Protein AF-A0AA42LEI1-F1 (afdb_monomer_lite)

Structure (mmCIF, N/CA/C/O backbone):
data_AF-A0AA42LEI1-F1
#
_entry.id   AF-A0AA42LEI1-F1
#
loop_
_atom_site.group_PDB
_atom_site.id
_atom_site.type_symbol
_atom_site.label_atom_id
_atom_site.label_alt_id
_atom_site.label_comp_id
_atom_site.label_asym_id
_atom_site.label_entity_id
_atom_site.label_seq_id
_atom_site.pdbx_PDB_ins_code
_atom_site.Cartn_x
_atom_site.Cartn_y
_atom_site.Cartn_z
_atom_site.occupancy
_atom_site.B_iso_or_equiv
_atom_site.auth_seq_id
_atom_site.auth_comp_id
_atom_site.auth_asym_id
_atom_site.auth_atom_id
_atom_site.pdbx_PDB_model_num
ATOM 1 N N . MET A 1 1 ? -28.881 20.075 120.004 1.00 35.81 1 MET A N 1
ATOM 2 C CA . MET A 1 1 ? -27.877 19.056 120.380 1.00 35.81 1 MET A CA 1
ATOM 3 C C . MET A 1 1 ? -28.651 17.762 120.571 1.00 35.81 1 MET A C 1
ATOM 5 O O . MET A 1 1 ? -29.578 17.781 121.364 1.00 35.81 1 MET A O 1
ATOM 9 N N . GLN A 1 2 ? -28.606 16.859 119.582 1.00 31.67 2 GLN A N 1
ATOM 10 C CA . GLN A 1 2 ? -27.804 15.615 119.616 1.00 31.67 2 GLN A CA 1
ATOM 11 C C . GLN A 1 2 ? -28.246 14.700 120.779 1.00 31.67 2 GLN A C 1
ATOM 13 O O . GLN A 1 2 ? -28.268 15.149 121.911 1.00 31.67 2 GLN A O 1
ATOM 18 N N . ASP A 1 3 ? -28.572 13.421 120.614 1.00 35.78 3 ASP A N 1
ATOM 19 C CA . ASP A 1 3 ? -28.352 12.494 119.507 1.00 35.78 3 ASP A CA 1
ATOM 20 C C . ASP A 1 3 ? -29.081 11.165 119.830 1.00 35.78 3 ASP A C 1
ATOM 22 O O . ASP A 1 3 ? -29.314 10.861 120.998 1.00 35.78 3 ASP A O 1
ATOM 26 N N . LYS A 1 4 ? -29.288 10.350 118.790 1.00 36.47 4 LYS A N 1
ATOM 27 C CA . LYS A 1 4 ? -29.308 8.868 118.782 1.00 36.47 4 LYS A CA 1
ATOM 28 C C . LYS A 1 4 ? -30.493 8.037 119.315 1.00 36.47 4 LYS A C 1
ATOM 30 O O . LYS A 1 4 ? -30.607 7.721 120.490 1.00 36.47 4 LYS A O 1
ATOM 35 N N . ASN A 1 5 ? -31.201 7.493 118.319 1.00 39.78 5 ASN A N 1
ATOM 36 C CA . ASN A 1 5 ? -31.225 6.072 117.920 1.00 39.78 5 ASN A CA 1
ATOM 37 C C . ASN A 1 5 ? -31.608 4.989 118.940 1.00 39.78 5 ASN A C 1
ATOM 39 O O . ASN A 1 5 ? -30.836 4.670 119.843 1.00 39.78 5 ASN A O 1
ATOM 43 N N . LYS A 1 6 ? -32.722 4.317 118.625 1.00 37.44 6 LYS A N 1
ATOM 44 C CA . LYS A 1 6 ? -32.973 2.859 118.622 1.00 37.44 6 LYS A CA 1
ATOM 45 C C . LYS A 1 6 ? -34.489 2.678 118.497 1.00 37.44 6 LYS A C 1
ATOM 47 O O . LYS A 1 6 ? -35.225 3.405 119.145 1.00 37.44 6 LYS A O 1
ATOM 52 N N . ASP A 1 7 ? -35.079 1.731 117.798 1.00 39.94 7 ASP A N 1
ATOM 53 C CA . ASP A 1 7 ? -34.710 0.753 116.784 1.00 39.94 7 ASP A CA 1
ATOM 54 C C . ASP A 1 7 ? -35.995 -0.083 116.637 1.00 39.94 7 ASP A C 1
ATOM 56 O O . ASP A 1 7 ? -36.725 -0.266 117.611 1.00 39.94 7 ASP A O 1
ATOM 60 N N . LEU A 1 8 ? -36.196 -0.644 115.450 1.00 38.59 8 LEU A N 1
ATOM 61 C CA . LEU A 1 8 ? -36.894 -1.908 115.213 1.00 38.59 8 LEU A CA 1
ATOM 62 C C . LEU A 1 8 ? -38.408 -2.017 115.492 1.00 38.59 8 LEU A C 1
ATOM 64 O O . LEU A 1 8 ? -38.892 -2.086 116.617 1.00 38.59 8 LEU A O 1
ATOM 68 N N . ASN A 1 9 ? -39.085 -2.323 114.383 1.00 39.31 9 ASN A N 1
ATOM 69 C CA . ASN A 1 9 ? -40.176 -3.286 114.294 1.00 39.31 9 ASN A CA 1
ATOM 70 C C . ASN A 1 9 ? -41.471 -2.875 114.994 1.00 39.31 9 ASN A C 1
ATOM 72 O O . ASN A 1 9 ? -41.775 -3.301 116.106 1.00 39.31 9 ASN A O 1
ATOM 76 N N . SER A 1 10 ? -42.331 -2.180 114.244 1.00 39.09 10 SER A N 1
ATOM 77 C CA . SER A 1 10 ? -43.773 -2.346 114.421 1.00 39.09 10 SER A CA 1
ATOM 78 C C . SER A 1 10 ? -44.121 -3.791 114.057 1.00 39.09 10 SER A C 1
ATOM 80 O O . SER A 1 10 ? -44.458 -4.108 112.915 1.00 39.09 10 SER A O 1
ATOM 82 N N . PHE A 1 11 ? -43.943 -4.687 115.023 1.00 39.53 11 PHE A N 1
ATOM 83 C CA . PHE A 1 11 ? -44.476 -6.032 114.975 1.00 39.53 11 PHE A CA 1
ATOM 84 C C . PHE A 1 11 ? -45.960 -5.930 114.617 1.00 39.53 11 PHE A C 1
ATOM 86 O O . PHE A 1 11 ? -46.731 -5.285 115.327 1.00 39.53 11 PHE A O 1
ATOM 93 N N . GLN A 1 12 ? -46.359 -6.564 113.513 1.00 39.81 12 GLN A N 1
ATOM 94 C CA . GLN A 1 12 ? -47.735 -7.016 113.376 1.00 39.81 12 GLN A CA 1
ATOM 95 C C . GLN A 1 12 ? -47.999 -7.942 114.560 1.00 39.81 12 GLN A C 1
ATOM 97 O O . GLN A 1 12 ? -47.457 -9.044 114.646 1.00 39.81 12 GLN A O 1
ATOM 102 N N . THR A 1 13 ? -48.774 -7.455 115.517 1.00 36.56 13 THR A N 1
ATOM 103 C CA . THR A 1 13 ? -49.247 -8.228 116.654 1.00 36.56 13 THR A CA 1
ATOM 104 C C . THR A 1 13 ? -50.242 -9.262 116.144 1.00 36.56 13 THR A C 1
ATOM 106 O O . THR A 1 13 ? -51.403 -8.963 115.877 1.00 36.56 13 THR A O 1
ATOM 109 N N . LEU A 1 14 ? -49.763 -10.495 115.990 1.00 39.22 14 LEU A N 1
ATOM 110 C CA . LEU A 1 14 ? -50.606 -11.669 115.813 1.00 39.22 14 LEU A CA 1
ATOM 111 C C . LEU A 1 14 ? -51.250 -11.977 117.171 1.00 39.22 14 LEU A C 1
ATOM 113 O O . LEU A 1 14 ? -50.606 -12.516 118.070 1.00 39.22 14 LEU A O 1
ATOM 117 N N . VAL A 1 15 ? -52.506 -11.569 117.345 1.00 40.19 15 VAL A N 1
ATOM 118 C CA . VAL A 1 15 ? -53.298 -11.915 118.530 1.00 40.19 15 VAL A CA 1
ATOM 119 C C . VAL A 1 15 ? -53.831 -13.333 118.330 1.00 40.19 15 VAL A C 1
ATOM 121 O O . VAL A 1 15 ? -54.740 -13.558 117.536 1.00 40.19 15 VAL A O 1
ATOM 124 N N . LEU A 1 16 ? -53.211 -14.293 119.018 1.00 40.75 16 LEU A N 1
ATOM 125 C CA . LEU A 1 16 ? -53.662 -15.681 119.109 1.00 40.75 16 LEU A CA 1
ATOM 126 C C . LEU A 1 16 ? -54.632 -15.799 120.288 1.00 40.75 16 LEU A C 1
ATOM 128 O O . LEU A 1 16 ? -54.207 -15.833 121.441 1.00 40.75 16 LEU A O 1
ATOM 132 N N . ASP A 1 17 ? -55.929 -15.840 119.989 1.00 44.25 17 ASP A N 1
ATOM 133 C CA . ASP A 1 17 ? -56.968 -16.172 120.963 1.00 44.25 17 ASP A CA 1
ATOM 134 C C . ASP A 1 17 ? -56.998 -17.699 121.146 1.00 44.25 17 ASP A C 1
ATOM 136 O O . ASP A 1 17 ? -57.392 -18.445 120.247 1.00 44.25 17 ASP A O 1
ATOM 140 N N . ILE A 1 18 ? -56.470 -18.178 122.275 1.00 43.59 18 ILE A N 1
ATOM 141 C CA . ILE A 1 18 ? -56.398 -19.605 122.609 1.00 43.59 18 ILE A CA 1
ATOM 142 C C . ILE A 1 18 ? -57.653 -19.953 123.414 1.00 43.59 18 ILE A C 1
ATOM 144 O O . ILE A 1 18 ? -57.641 -19.969 124.644 1.00 43.59 18 ILE A O 1
ATOM 148 N N . GLY A 1 19 ? -58.739 -20.226 122.695 1.00 40.06 19 GLY A N 1
ATOM 149 C CA . GLY A 1 19 ? -59.939 -20.877 123.214 1.00 40.06 19 GLY A CA 1
ATOM 150 C C . GLY A 1 19 ? -59.985 -22.341 122.771 1.00 40.06 19 GLY A C 1
ATOM 151 O O . GLY A 1 19 ? -60.089 -22.611 121.583 1.00 40.06 19 GLY A O 1
ATOM 152 N N . ASP A 1 20 ? -59.875 -23.248 123.743 1.00 43.09 20 ASP A N 1
ATOM 153 C CA . ASP A 1 20 ? -60.084 -24.706 123.730 1.00 43.09 20 ASP A CA 1
ATOM 154 C C . ASP A 1 20 ? -59.582 -25.589 122.558 1.00 43.09 20 ASP A C 1
ATOM 156 O O . ASP A 1 20 ? -59.888 -25.465 121.374 1.00 43.09 20 ASP A O 1
ATOM 160 N N . ILE A 1 21 ? -58.829 -26.611 122.965 1.00 50.38 21 ILE A N 1
ATOM 161 C CA . ILE A 1 21 ? -58.065 -27.568 122.164 1.00 50.38 21 ILE A CA 1
ATOM 162 C C . ILE A 1 21 ? -59.016 -28.548 121.452 1.00 50.38 21 ILE A C 1
ATOM 164 O O . ILE A 1 21 ? -59.288 -29.613 122.007 1.00 50.38 21 ILE A O 1
ATOM 168 N N . LYS A 1 22 ? -59.521 -28.232 120.242 1.00 50.75 22 LYS A N 1
ATOM 169 C CA . LYS A 1 22 ? -59.972 -29.257 119.257 1.00 50.75 22 LYS A CA 1
ATOM 170 C C . LYS A 1 22 ? -60.352 -28.813 117.831 1.00 50.75 22 LYS A C 1
ATOM 172 O O . LYS A 1 22 ? -60.981 -29.602 117.127 1.00 50.75 22 LYS A O 1
ATOM 177 N N . THR A 1 23 ? -59.940 -27.647 117.337 1.00 46.38 23 THR A N 1
ATOM 178 C CA . THR A 1 23 ? -60.195 -27.257 115.930 1.00 46.38 23 THR A CA 1
ATOM 179 C C . THR A 1 23 ? -58.925 -26.784 115.214 1.00 46.38 23 THR A C 1
ATOM 181 O O . THR A 1 23 ? -58.109 -26.101 115.833 1.00 46.38 23 THR A O 1
ATOM 184 N N . PRO A 1 24 ? -58.710 -27.160 113.935 1.00 42.25 24 PRO A N 1
ATOM 185 C CA . PRO A 1 24 ? -57.534 -26.736 113.178 1.00 42.25 24 PRO A CA 1
ATOM 186 C C . PRO A 1 24 ? -57.535 -25.216 112.950 1.00 42.25 24 PRO A C 1
ATOM 188 O O . PRO A 1 24 ? -58.587 -24.612 112.762 1.00 42.25 24 PRO A O 1
ATOM 191 N N . LEU A 1 25 ? -56.340 -24.615 112.974 1.00 49.16 25 LEU A N 1
ATOM 192 C CA . LEU A 1 25 ? -56.097 -23.191 112.723 1.00 49.16 25 LEU A CA 1
ATOM 193 C C . LEU A 1 25 ? -56.623 -22.781 111.337 1.00 49.16 25 LEU A C 1
ATOM 195 O O . LEU A 1 25 ? -56.010 -23.101 110.319 1.00 49.16 25 LEU A O 1
ATOM 199 N N . GLU A 1 26 ? -57.732 -22.046 111.293 1.00 43.62 26 GLU A N 1
ATOM 200 C CA . GLU A 1 26 ? -58.229 -21.416 110.068 1.00 43.62 26 GLU A CA 1
ATOM 201 C C . GLU A 1 26 ? -57.605 -20.023 109.892 1.00 43.62 26 GLU A C 1
ATOM 203 O O . GLU A 1 26 ? -57.918 -19.081 110.623 1.00 43.62 26 GLU A O 1
ATOM 208 N N . PHE A 1 27 ? -56.744 -19.867 108.880 1.00 46.06 27 PHE A N 1
ATOM 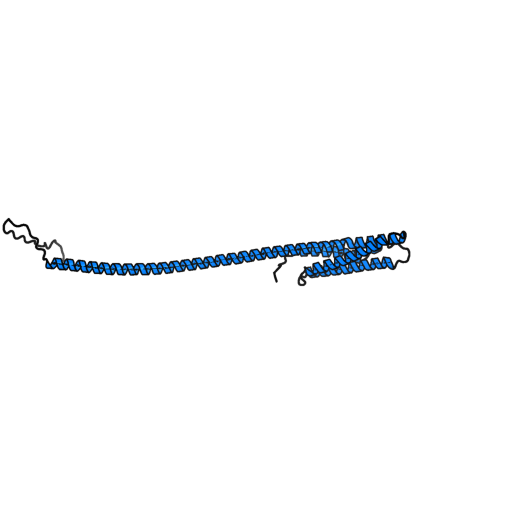209 C CA . PHE A 1 27 ? -56.386 -18.551 108.348 1.00 46.06 27 PHE A CA 1
ATOM 210 C C . PHE A 1 27 ? -57.591 -18.003 107.575 1.00 46.06 27 PHE A C 1
ATOM 212 O O . PHE A 1 27 ? -57.824 -18.371 106.424 1.00 46.06 27 PHE A O 1
ATOM 219 N N . LYS A 1 28 ? -58.370 -17.116 108.202 1.00 44.56 28 LYS A N 1
ATOM 220 C CA . LYS A 1 28 ? -59.407 -16.345 107.504 1.00 44.56 28 LYS A CA 1
ATOM 221 C C . LYS A 1 28 ? -58.746 -15.313 106.594 1.00 44.56 28 LYS A C 1
ATOM 223 O O . LYS A 1 28 ? -58.466 -14.192 107.005 1.00 44.56 28 LYS A O 1
ATOM 228 N N . ILE A 1 29 ? -58.491 -15.713 105.355 1.00 53.97 29 ILE A N 1
ATOM 229 C CA . ILE A 1 29 ? -58.204 -14.785 104.264 1.00 53.97 29 ILE A CA 1
ATOM 230 C C . ILE A 1 29 ? -59.557 -14.282 103.761 1.00 53.97 29 ILE A C 1
ATOM 232 O O . ILE A 1 29 ? -60.439 -15.068 103.414 1.00 53.97 29 ILE A O 1
ATOM 236 N N . ASP A 1 30 ? -59.740 -12.967 103.795 1.00 53.72 30 ASP A N 1
ATOM 237 C CA . ASP A 1 30 ? -60.979 -12.308 103.401 1.00 53.72 30 ASP A CA 1
ATOM 238 C C . ASP A 1 30 ? -61.232 -12.540 101.900 1.00 53.72 30 ASP A C 1
ATOM 240 O O . ASP A 1 30 ? -60.507 -12.014 101.050 1.00 53.72 30 ASP A O 1
ATOM 244 N N . GLN A 1 31 ? -62.240 -13.357 101.566 1.00 57.97 31 GLN A N 1
ATOM 245 C CA . GLN A 1 31 ? -62.556 -13.763 100.187 1.00 57.97 31 GLN A CA 1
ATOM 246 C C . GLN A 1 31 ? -62.709 -12.555 99.253 1.00 57.97 31 GLN A C 1
ATOM 248 O O . GLN A 1 31 ? -62.340 -12.617 98.084 1.00 57.97 31 GLN A O 1
ATOM 253 N N . THR A 1 32 ? -63.214 -11.433 99.767 1.00 60.44 32 THR A N 1
ATOM 254 C CA . THR A 1 32 ? -63.394 -10.199 98.993 1.00 60.44 32 THR A CA 1
ATOM 255 C C . THR A 1 32 ? -62.075 -9.584 98.526 1.00 60.44 32 THR A C 1
ATOM 257 O O . THR A 1 32 ? -61.997 -9.073 97.408 1.00 60.44 32 THR A O 1
ATOM 260 N N . THR A 1 33 ? -61.028 -9.676 99.345 1.00 65.88 33 THR A N 1
ATOM 261 C CA . THR A 1 33 ? -59.703 -9.128 99.030 1.00 65.88 33 THR A CA 1
ATOM 262 C C . THR A 1 33 ? -58.982 -10.003 97.998 1.00 65.88 33 THR A C 1
ATOM 264 O O . THR A 1 33 ? -58.290 -9.483 97.124 1.00 65.88 33 THR A O 1
ATOM 267 N N . ASP A 1 34 ? -59.214 -11.318 98.036 1.00 65.44 34 ASP A N 1
ATOM 268 C CA . ASP A 1 34 ? -58.601 -12.293 97.127 1.00 65.44 34 ASP A CA 1
ATOM 269 C C . ASP A 1 34 ? -59.182 -12.209 95.700 1.00 65.44 34 ASP A C 1
ATOM 271 O O . ASP A 1 34 ? -58.441 -12.122 94.722 1.00 65.44 34 ASP A O 1
ATOM 275 N N . TRP A 1 35 ? -60.510 -12.085 95.556 1.00 71.56 35 TRP A N 1
ATOM 276 C CA . TRP A 1 35 ? -61.159 -11.883 94.247 1.00 71.56 35 TRP A CA 1
ATOM 277 C C . TRP A 1 35 ? -60.740 -10.576 93.561 1.00 71.56 35 TRP A C 1
ATOM 279 O O . TRP A 1 35 ? -60.580 -10.536 92.335 1.00 71.56 35 TRP A O 1
ATOM 289 N N . TRP A 1 36 ? -60.535 -9.509 94.337 1.00 75.88 36 TRP A N 1
ATOM 290 C CA . TRP A 1 36 ? -60.031 -8.233 93.827 1.00 75.88 36 TRP A CA 1
ATOM 291 C C . TRP A 1 36 ? -58.569 -8.319 93.397 1.00 75.88 36 TRP A C 1
ATOM 293 O O . TRP A 1 36 ? -58.227 -7.827 92.321 1.00 75.88 36 TRP A O 1
ATOM 303 N N . ALA A 1 37 ? -57.719 -8.976 94.189 1.00 78.12 37 ALA A N 1
ATOM 304 C CA . ALA A 1 37 ? -56.318 -9.195 93.841 1.00 78.12 37 ALA A CA 1
ATOM 305 C C . ALA A 1 37 ? -56.175 -10.039 92.562 1.00 78.12 37 ALA A C 1
ATOM 307 O O . ALA A 1 37 ? -55.376 -9.702 91.682 1.00 78.12 37 ALA A O 1
ATOM 308 N N . LEU A 1 38 ? -56.992 -11.085 92.417 1.00 78.88 38 LEU A N 1
ATOM 309 C CA . LEU A 1 38 ? -57.007 -11.972 91.252 1.00 78.88 38 LEU A CA 1
ATOM 310 C C . LEU A 1 38 ? -57.536 -11.250 90.001 1.00 78.88 38 LEU A C 1
ATOM 312 O O . LEU A 1 38 ? -56.939 -11.325 88.930 1.00 78.88 38 LEU A O 1
ATOM 316 N N . SER A 1 39 ? -58.598 -10.455 90.144 1.00 79.56 39 SER A N 1
ATOM 317 C CA . SER A 1 39 ? -59.136 -9.650 89.039 1.00 79.56 39 SER A CA 1
ATOM 318 C C . SER A 1 39 ? -58.155 -8.566 88.590 1.00 79.56 39 SER A C 1
ATOM 320 O O . SER A 1 39 ? -57.955 -8.379 87.393 1.00 79.56 39 SER A O 1
ATOM 322 N N . LEU A 1 40 ? -57.495 -7.881 89.531 1.00 83.75 40 LEU A N 1
ATOM 323 C CA . LEU A 1 40 ? -56.489 -6.860 89.233 1.00 83.75 40 LEU A CA 1
ATOM 324 C C . LEU A 1 40 ? -55.271 -7.465 88.528 1.00 83.75 40 LEU A C 1
ATOM 326 O O . LEU A 1 40 ? -54.820 -6.927 87.520 1.00 83.75 40 LEU A O 1
ATOM 330 N N . THR A 1 41 ? -54.745 -8.587 89.023 1.00 85.25 41 THR A N 1
ATOM 331 C CA . THR A 1 41 ? -53.599 -9.266 88.397 1.00 85.25 41 THR A CA 1
ATOM 332 C C . THR A 1 41 ? -53.932 -9.770 86.997 1.00 85.25 41 THR A C 1
ATOM 334 O O . THR A 1 41 ? -53.106 -9.624 86.093 1.00 85.25 41 THR A O 1
ATOM 337 N N . LEU A 1 42 ? -55.147 -10.280 86.782 1.00 84.44 42 LEU A N 1
ATOM 338 C CA . LEU A 1 42 ? -55.626 -10.712 85.468 1.00 84.44 42 LEU A CA 1
ATOM 339 C C . LEU A 1 42 ? -55.785 -9.524 84.501 1.00 84.44 42 LEU A C 1
ATOM 341 O O . LEU A 1 42 ? -55.363 -9.590 83.350 1.00 84.44 42 LEU A O 1
ATOM 345 N N . LEU A 1 43 ? -56.303 -8.392 84.978 1.00 87.06 43 LEU A N 1
ATOM 346 C CA . LEU A 1 43 ? -56.451 -7.172 84.179 1.00 87.06 43 LEU A CA 1
ATOM 347 C C . LEU A 1 43 ? -55.080 -6.571 83.816 1.00 87.06 43 LEU A C 1
ATOM 349 O O . LEU A 1 43 ? -54.833 -6.227 82.660 1.00 87.06 43 LEU A O 1
ATOM 353 N N . VAL A 1 44 ? -54.150 -6.523 84.775 1.00 87.44 44 VAL A N 1
ATOM 354 C CA . VAL A 1 44 ? -52.772 -6.058 84.556 1.00 87.44 44 VAL A CA 1
ATOM 355 C C . VAL A 1 44 ? -52.035 -6.963 83.569 1.00 87.44 44 VAL A C 1
ATOM 357 O O . VAL A 1 44 ? -51.388 -6.452 82.659 1.00 87.44 44 VAL A O 1
ATOM 360 N N . THR A 1 45 ? -52.148 -8.288 83.683 1.00 89.56 45 THR A N 1
ATOM 361 C CA . THR A 1 45 ? -51.502 -9.214 82.732 1.00 89.56 45 THR A CA 1
ATOM 362 C C . THR A 1 45 ? -52.064 -9.081 81.320 1.00 89.56 45 THR A C 1
ATOM 364 O O . THR A 1 45 ? -51.286 -9.075 80.365 1.00 89.56 45 THR A O 1
ATOM 367 N N . VAL A 1 46 ? -53.378 -8.886 81.167 1.00 89.56 46 VAL A N 1
ATOM 368 C CA . VAL A 1 46 ? -53.999 -8.619 79.859 1.00 89.56 46 VAL A CA 1
ATOM 369 C C . VAL A 1 46 ? -53.497 -7.300 79.266 1.00 89.56 46 VAL A C 1
ATOM 371 O O . VAL A 1 46 ? -53.083 -7.274 78.107 1.00 89.56 46 VAL A O 1
ATOM 374 N N . ILE A 1 47 ? -53.453 -6.216 80.048 1.00 89.19 47 ILE A N 1
ATOM 375 C CA . ILE A 1 47 ? -52.938 -4.918 79.577 1.00 89.19 47 ILE A CA 1
ATOM 376 C C . ILE A 1 47 ? -51.462 -5.025 79.186 1.00 89.19 47 ILE A C 1
ATOM 378 O O . ILE A 1 47 ? -51.080 -4.576 78.105 1.00 89.19 47 ILE A O 1
ATOM 382 N N . VAL A 1 48 ? -50.630 -5.641 80.030 1.00 89.94 48 VAL A N 1
ATOM 383 C CA . VAL A 1 48 ? -49.198 -5.833 79.754 1.00 89.94 48 VAL A CA 1
ATOM 384 C C . VAL A 1 48 ? -48.999 -6.670 78.490 1.00 89.94 48 VAL A C 1
ATOM 386 O O . VAL A 1 48 ? -48.146 -6.330 77.672 1.00 89.94 48 VAL A O 1
ATOM 389 N N . SER A 1 49 ? -49.814 -7.706 78.276 1.00 91.19 49 SER A N 1
ATOM 390 C CA . SER A 1 49 ? -49.780 -8.519 77.057 1.00 91.19 49 SER A CA 1
ATOM 391 C C . SER A 1 49 ? -50.146 -7.709 75.807 1.00 91.19 49 SER A C 1
ATOM 393 O O . SER A 1 49 ? -49.422 -7.772 74.813 1.00 91.19 49 SER A O 1
ATOM 395 N N . ILE A 1 50 ? -51.197 -6.883 75.863 1.00 90.56 50 ILE A N 1
ATOM 396 C CA . ILE A 1 50 ? -51.619 -6.021 74.744 1.00 90.56 50 ILE A CA 1
ATOM 397 C C . ILE A 1 50 ? -50.540 -4.985 74.410 1.00 90.56 50 ILE A C 1
ATOM 399 O O . ILE A 1 50 ? -50.181 -4.816 73.244 1.00 90.56 50 ILE A O 1
ATOM 403 N N . VAL A 1 51 ? -49.993 -4.308 75.424 1.00 91.00 51 VAL A N 1
ATOM 404 C CA . VAL A 1 51 ? -48.933 -3.305 75.240 1.00 91.00 51 VAL A CA 1
ATOM 405 C C . VAL A 1 51 ? -47.666 -3.958 74.696 1.00 91.00 51 VAL A C 1
ATOM 407 O O . VAL A 1 51 ? -47.063 -3.433 73.760 1.00 91.00 51 VAL A O 1
ATOM 410 N N . SER A 1 52 ? -47.283 -5.121 75.230 1.00 89.69 52 SER A N 1
ATOM 411 C CA . SER A 1 52 ? -46.135 -5.884 74.742 1.00 89.69 52 SER A CA 1
ATOM 412 C C . SER A 1 52 ? -46.316 -6.275 73.276 1.00 89.69 52 SER A C 1
ATOM 414 O O . SER A 1 52 ? -45.445 -5.967 72.466 1.00 89.69 52 SER A O 1
ATOM 416 N N . ALA A 1 53 ? -47.466 -6.843 72.902 1.00 91.69 53 ALA A N 1
ATOM 417 C CA . ALA A 1 53 ? -47.767 -7.205 71.520 1.00 91.69 53 ALA A CA 1
ATOM 418 C C . ALA A 1 53 ? -47.730 -5.987 70.581 1.00 91.69 53 ALA A C 1
ATOM 420 O O . ALA A 1 53 ? -47.125 -6.051 69.510 1.00 91.69 53 ALA A O 1
ATOM 421 N N . TYR A 1 54 ? -48.311 -4.857 70.995 1.00 93.81 54 TYR A N 1
ATOM 422 C CA . TYR A 1 54 ? -48.303 -3.620 70.214 1.00 93.81 54 TYR A CA 1
ATOM 423 C C . TYR A 1 54 ? -46.883 -3.088 69.979 1.00 93.81 54 TYR A C 1
ATOM 425 O O . TYR A 1 54 ? -46.506 -2.788 68.844 1.00 93.81 54 TYR A O 1
ATOM 433 N N . VAL A 1 55 ? -46.067 -3.011 71.036 1.00 92.69 55 VAL A N 1
ATOM 434 C CA . VAL A 1 55 ? -44.673 -2.554 70.946 1.00 92.69 55 VAL A CA 1
ATOM 435 C C . VAL A 1 55 ? -43.849 -3.496 70.072 1.00 92.69 55 VAL A C 1
ATOM 437 O O . VAL A 1 55 ? -43.082 -3.026 69.230 1.00 92.69 55 VAL A O 1
ATOM 440 N N . THR A 1 56 ? -44.037 -4.809 70.211 1.00 92.62 56 THR A N 1
ATOM 441 C CA . THR A 1 56 ? -43.359 -5.805 69.377 1.00 92.62 56 THR A CA 1
ATOM 442 C C . THR A 1 56 ? -43.716 -5.630 67.904 1.00 92.62 56 THR A C 1
ATOM 444 O O . THR A 1 56 ? -42.811 -5.552 67.075 1.00 92.62 56 THR A O 1
ATOM 447 N N . ILE A 1 57 ? -45.000 -5.490 67.561 1.00 89.81 57 ILE A N 1
ATOM 448 C CA . ILE A 1 57 ? -45.436 -5.264 66.174 1.00 89.81 57 ILE A CA 1
ATOM 449 C C . ILE A 1 57 ? -44.829 -3.970 65.619 1.00 89.81 57 ILE A C 1
ATOM 451 O O . ILE A 1 57 ? -44.318 -3.959 64.497 1.00 89.81 57 ILE A O 1
ATOM 455 N N . LEU A 1 58 ? -44.826 -2.887 66.399 1.00 91.25 58 LEU A N 1
ATOM 456 C CA . LEU A 1 58 ? -44.295 -1.594 65.966 1.00 91.25 58 LEU A CA 1
ATOM 457 C C . LEU A 1 58 ? -42.777 -1.644 65.741 1.00 91.25 58 LEU A C 1
ATOM 459 O O . LEU A 1 58 ? -42.289 -1.149 64.721 1.00 91.25 58 LEU A O 1
ATOM 463 N N . LEU A 1 59 ? -42.029 -2.276 66.649 1.00 90.31 59 LEU A N 1
ATOM 464 C CA . LEU A 1 59 ? -40.582 -2.460 66.517 1.00 90.31 59 LEU A CA 1
ATOM 465 C C . LEU A 1 59 ? -40.230 -3.344 65.321 1.00 90.31 59 LEU A C 1
ATOM 467 O O . LEU A 1 59 ? -39.355 -2.971 64.541 1.00 90.31 59 LEU A O 1
ATOM 471 N N . VAL A 1 60 ? -40.931 -4.467 65.138 1.00 91.25 60 VAL A N 1
ATOM 472 C CA . VAL A 1 60 ? -40.722 -5.369 63.995 1.00 91.25 60 VAL A CA 1
ATOM 473 C C . VAL A 1 60 ? -41.032 -4.651 62.686 1.00 91.25 60 VAL A C 1
ATOM 475 O O . VAL A 1 60 ? -40.229 -4.701 61.760 1.00 91.25 60 VAL A O 1
ATOM 478 N N . THR A 1 61 ? -42.136 -3.906 62.616 1.00 88.75 61 THR A N 1
ATOM 479 C CA . THR A 1 61 ? -42.514 -3.162 61.405 1.00 88.75 61 THR A CA 1
ATOM 480 C C . THR A 1 61 ? -41.493 -2.069 61.080 1.00 88.75 61 THR A C 1
ATOM 482 O O . THR A 1 61 ? -41.067 -1.934 59.934 1.00 88.75 61 THR A O 1
ATOM 485 N N . ARG A 1 62 ? -41.033 -1.308 62.084 1.00 90.56 62 ARG A N 1
ATOM 486 C CA . ARG A 1 62 ? -40.005 -0.270 61.897 1.00 90.56 62 ARG A CA 1
ATOM 487 C C . ARG A 1 62 ? -38.654 -0.871 61.502 1.00 90.56 62 ARG A C 1
ATOM 489 O O . ARG A 1 62 ? -37.982 -0.318 60.634 1.00 90.56 62 ARG A O 1
ATOM 496 N N . SER A 1 63 ? -38.280 -1.995 62.111 1.00 88.75 63 SER A N 1
ATOM 497 C CA . SER A 1 63 ? -37.059 -2.736 61.790 1.00 88.75 63 SER A CA 1
ATOM 498 C C . SER A 1 63 ? -37.095 -3.266 60.356 1.00 88.75 63 SER A C 1
ATOM 500 O O . SER A 1 63 ? -36.193 -2.964 59.578 1.00 88.75 63 SER A O 1
ATOM 502 N N . ASN A 1 64 ? -38.178 -3.942 59.962 1.00 91.81 64 ASN A N 1
ATOM 503 C CA . ASN A 1 64 ? -38.364 -4.460 58.606 1.00 91.81 64 ASN A CA 1
ATOM 504 C C . ASN A 1 64 ? -38.346 -3.338 57.565 1.00 91.81 64 ASN A C 1
ATOM 506 O O . ASN A 1 64 ? -37.648 -3.449 56.562 1.00 91.81 64 ASN A O 1
ATOM 510 N N . ASN A 1 65 ? -39.033 -2.222 57.820 1.00 91.75 65 ASN A N 1
ATOM 511 C CA . ASN A 1 65 ? -39.032 -1.080 56.904 1.00 91.75 65 ASN A CA 1
ATOM 512 C C . ASN A 1 65 ? -37.633 -0.470 56.729 1.00 91.75 65 ASN A C 1
ATOM 514 O O . ASN A 1 65 ? -37.258 -0.089 55.620 1.00 91.75 65 ASN A O 1
ATOM 518 N N . ASN A 1 66 ? -36.844 -0.382 57.802 1.00 90.38 66 ASN A N 1
ATOM 519 C CA . ASN A 1 66 ? -35.463 0.096 57.724 1.00 90.38 66 ASN A CA 1
ATOM 520 C C . ASN A 1 66 ? -34.551 -0.901 57.005 1.00 90.38 66 ASN A C 1
ATOM 522 O O . ASN A 1 66 ? -33.689 -0.489 56.231 1.00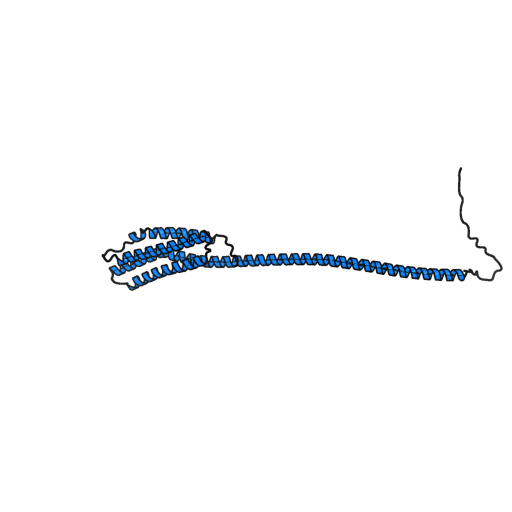 90.38 66 ASN A O 1
ATOM 526 N N . LEU A 1 67 ? -34.756 -2.198 57.233 1.00 91.56 67 LEU A N 1
ATOM 527 C CA . LEU A 1 67 ? -34.003 -3.264 56.587 1.00 91.56 67 LEU A CA 1
ATOM 528 C C . LEU A 1 67 ? -34.266 -3.286 55.077 1.00 91.56 67 LEU A C 1
ATOM 530 O O . LEU A 1 67 ? -33.308 -3.291 54.312 1.00 91.56 67 LEU A O 1
ATOM 534 N N . ILE A 1 68 ? -35.529 -3.165 54.651 1.00 87.50 68 ILE A N 1
ATOM 535 C CA . ILE A 1 68 ? -35.917 -3.045 53.236 1.00 87.50 68 ILE A CA 1
ATOM 536 C C . ILE A 1 68 ? -35.270 -1.812 52.599 1.00 87.50 68 ILE A C 1
ATOM 538 O O . ILE A 1 68 ? -34.669 -1.913 51.534 1.00 87.50 68 ILE A O 1
ATOM 542 N N . LYS A 1 69 ? -35.331 -0.644 53.256 1.00 90.06 69 LYS A N 1
ATOM 543 C CA . LYS A 1 69 ? -34.684 0.576 52.741 1.00 90.06 69 LYS A CA 1
ATOM 544 C C . LYS A 1 69 ? -33.176 0.405 52.578 1.00 90.06 69 LYS A C 1
ATOM 546 O O . LYS A 1 69 ? -32.622 0.820 51.566 1.00 90.06 69 LYS A O 1
ATOM 551 N N . ASN A 1 70 ? -32.516 -0.202 53.562 1.00 91.12 70 ASN A N 1
ATOM 552 C CA . ASN A 1 70 ? -31.071 -0.391 53.529 1.00 91.12 70 ASN A CA 1
ATOM 553 C C . ASN A 1 70 ? -30.657 -1.434 52.477 1.00 91.12 70 ASN A C 1
ATOM 555 O O . ASN A 1 70 ? -29.672 -1.232 51.774 1.00 91.12 70 ASN A O 1
ATOM 559 N N . GLN A 1 71 ? -31.433 -2.512 52.320 1.00 87.31 71 GLN A N 1
ATOM 560 C CA . GLN A 1 71 ? -31.241 -3.500 51.256 1.00 87.31 71 GLN A CA 1
ATOM 561 C C . GLN A 1 71 ? -31.432 -2.878 49.873 1.00 87.31 71 GLN A C 1
ATOM 563 O O . GLN A 1 71 ? -30.578 -3.062 49.013 1.00 87.31 71 GLN A O 1
ATOM 568 N N . ASN A 1 72 ? -32.486 -2.083 49.673 1.00 90.94 72 ASN A N 1
ATOM 569 C CA . ASN A 1 72 ? -32.717 -1.385 48.408 1.00 90.94 72 ASN A CA 1
ATOM 570 C C . ASN A 1 72 ? -31.566 -0.427 48.081 1.00 90.94 72 ASN A C 1
ATOM 572 O O . ASN A 1 72 ? -31.038 -0.475 46.977 1.00 90.94 72 ASN A O 1
ATOM 576 N N . PHE A 1 73 ? -31.107 0.364 49.054 1.00 91.62 73 PHE A N 1
ATOM 577 C CA . PHE A 1 73 ? -29.968 1.264 48.863 1.00 91.62 73 PHE A CA 1
ATOM 578 C C . PHE A 1 73 ? -28.669 0.514 48.519 1.00 91.62 73 PHE A C 1
ATOM 580 O O . PHE A 1 73 ? -27.903 0.939 47.653 1.00 91.62 73 PHE A O 1
ATOM 587 N N . GLN A 1 74 ? -28.401 -0.618 49.178 1.00 87.88 74 GLN A N 1
ATOM 588 C CA . GLN A 1 74 ? -27.241 -1.451 48.851 1.00 87.88 74 GLN A CA 1
ATOM 589 C C . GLN A 1 74 ? -27.361 -2.082 47.462 1.00 87.88 74 GLN A C 1
ATOM 591 O O . GLN A 1 74 ? -26.376 -2.076 46.723 1.00 87.88 74 GLN A O 1
ATOM 596 N N . ASN A 1 75 ? -28.549 -2.561 47.091 1.00 90.94 75 ASN A N 1
ATOM 597 C CA . ASN A 1 75 ? -28.821 -3.133 45.776 1.00 90.94 75 ASN A CA 1
ATOM 598 C C . ASN A 1 75 ? -28.651 -2.087 44.666 1.00 90.94 75 ASN A C 1
ATOM 600 O O . ASN A 1 75 ? -27.953 -2.355 43.696 1.00 90.94 75 ASN A O 1
ATOM 604 N N . GLU A 1 76 ? -29.190 -0.875 44.825 1.00 91.12 76 GLU A N 1
ATOM 605 C CA . GL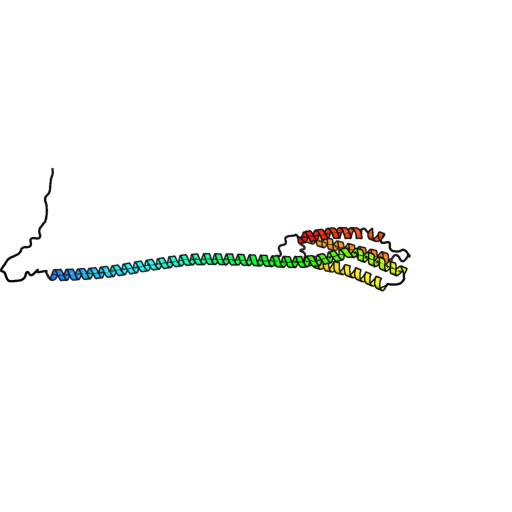U A 1 76 ? -28.999 0.233 43.873 1.00 91.12 76 GLU A CA 1
ATOM 606 C C . GLU A 1 76 ? -27.515 0.595 43.707 1.00 91.12 76 GLU A C 1
ATOM 608 O O . GLU A 1 76 ? -27.014 0.794 42.596 1.00 91.12 76 GLU A O 1
ATOM 613 N N . LYS A 1 77 ? -26.762 0.624 44.811 1.00 92.44 77 LYS A N 1
ATOM 614 C CA . LYS A 1 77 ? -25.319 0.885 44.773 1.00 92.44 77 LYS A CA 1
ATOM 615 C C . LYS A 1 77 ? -24.529 -0.247 44.105 1.00 92.44 77 LYS A C 1
ATOM 617 O O . LYS A 1 77 ? -23.483 0.008 43.512 1.00 92.44 77 LYS A O 1
ATOM 622 N N . GLN A 1 78 ? -24.974 -1.494 44.233 1.00 90.06 78 GLN A N 1
ATOM 623 C CA . GLN A 1 78 ? -24.362 -2.630 43.540 1.00 90.06 78 GLN A CA 1
ATOM 624 C C . GLN A 1 78 ? -24.697 -2.617 42.046 1.00 90.06 78 GLN A C 1
ATOM 626 O O . GLN A 1 78 ? -23.786 -2.781 41.239 1.00 90.06 78 GLN A O 1
ATOM 631 N N . LEU A 1 79 ? -25.954 -2.340 41.690 1.00 90.25 79 LEU A N 1
ATOM 632 C CA . LEU A 1 79 ? -26.423 -2.223 40.308 1.00 90.25 79 LEU A CA 1
ATOM 633 C C . LEU A 1 79 ? -25.664 -1.135 39.549 1.00 90.25 79 LEU A C 1
ATOM 635 O O . LEU A 1 79 ? -25.062 -1.424 38.523 1.00 90.25 79 LEU A O 1
ATOM 639 N N . SER A 1 80 ? -25.585 0.079 40.098 1.00 92.12 80 SER A N 1
ATOM 640 C CA . SER A 1 80 ? -24.849 1.190 39.467 1.00 92.12 80 SER A CA 1
ATOM 641 C C . SER A 1 80 ? -23.364 0.881 39.241 1.00 92.12 80 SER A C 1
ATOM 643 O O . SER A 1 80 ? -22.813 1.190 38.187 1.00 92.12 80 SER A O 1
ATOM 645 N N . LYS A 1 81 ? -22.701 0.213 40.194 1.00 91.81 81 LYS A N 1
ATOM 646 C CA . LYS A 1 81 ? -21.313 -0.246 40.012 1.00 91.81 81 LYS A CA 1
ATOM 647 C C . LYS A 1 81 ? -21.188 -1.322 38.937 1.00 91.81 81 LYS A C 1
ATOM 649 O O . LYS A 1 81 ? -20.187 -1.354 38.224 1.00 91.81 81 LYS A O 1
ATOM 654 N N . GLN A 1 82 ? -22.163 -2.221 38.854 1.00 90.38 82 GLN A N 1
ATOM 655 C CA . GLN A 1 82 ? -22.191 -3.270 37.844 1.00 90.38 82 GLN A CA 1
ATOM 656 C C . GLN A 1 82 ? -22.411 -2.678 36.446 1.00 90.38 82 GLN A C 1
ATOM 658 O O . GLN A 1 82 ? -21.694 -3.048 35.522 1.00 90.38 82 GLN A O 1
ATOM 663 N N . GLU A 1 83 ? -23.322 -1.715 36.305 1.00 90.75 83 GLU A N 1
ATOM 664 C CA . GLU A 1 83 ? -23.535 -0.953 35.069 1.00 90.75 83 GLU A CA 1
ATOM 665 C C . GLU A 1 83 ? -22.268 -0.203 34.645 1.00 90.75 83 GLU A C 1
ATOM 667 O O . GLU A 1 83 ? -21.847 -0.301 33.494 1.00 90.75 83 GLU A O 1
ATOM 672 N N . GLU A 1 84 ? -21.601 0.490 35.575 1.00 92.69 84 GLU A N 1
ATOM 673 C CA . GLU A 1 84 ? -20.345 1.190 35.288 1.00 92.69 84 GLU A CA 1
ATOM 674 C C . GLU A 1 84 ? -19.248 0.219 34.820 1.00 92.69 84 GLU A C 1
ATOM 676 O O . GLU A 1 84 ? -18.507 0.511 33.879 1.00 92.69 84 GLU A O 1
ATOM 681 N N . PHE A 1 85 ? -19.148 -0.954 35.452 1.00 92.88 85 PHE A N 1
ATOM 682 C CA . PHE A 1 85 ? -18.186 -1.984 35.070 1.00 92.88 85 PHE A CA 1
ATOM 683 C C . PHE A 1 85 ? -18.474 -2.559 33.677 1.00 92.88 85 PHE A C 1
ATOM 685 O O . PHE A 1 85 ? -17.550 -2.681 32.871 1.00 92.88 85 PHE A O 1
ATOM 692 N N . ILE A 1 86 ? -19.740 -2.862 33.373 1.00 91.19 86 ILE A N 1
ATOM 693 C CA . ILE A 1 86 ? -20.165 -3.349 32.054 1.00 91.19 86 ILE A CA 1
ATOM 694 C C . ILE A 1 86 ? -19.874 -2.295 30.983 1.00 91.19 86 ILE A C 1
ATOM 696 O O . ILE A 1 86 ? -19.264 -2.620 29.967 1.00 91.19 86 ILE A O 1
ATOM 700 N N . ASN A 1 87 ? -20.217 -1.027 31.224 1.00 92.88 87 ASN A N 1
ATOM 701 C CA . ASN A 1 87 ? -19.950 0.056 30.276 1.00 92.88 87 ASN A CA 1
ATOM 702 C C . ASN A 1 87 ? -18.451 0.223 30.002 1.00 92.88 87 ASN A C 1
ATOM 704 O O . ASN A 1 87 ? -18.044 0.341 28.848 1.00 92.88 87 ASN A O 1
ATOM 708 N N . LYS A 1 88 ? -17.607 0.168 31.041 1.00 92.69 88 LYS A N 1
ATOM 709 C CA . LYS A 1 88 ? -16.147 0.192 30.861 1.00 92.69 88 LYS A CA 1
ATOM 710 C C . LYS A 1 88 ? -15.651 -0.997 30.042 1.00 92.69 88 LYS A C 1
ATOM 712 O O . LYS A 1 88 ? -14.781 -0.814 29.193 1.00 92.69 88 LYS A O 1
ATOM 717 N N . GLN A 1 89 ? -16.198 -2.194 30.266 1.00 90.56 89 GLN A N 1
ATOM 718 C CA . GLN A 1 89 ? -15.851 -3.368 29.467 1.00 90.56 89 GLN A CA 1
ATOM 719 C C . GLN A 1 89 ? -16.257 -3.207 28.001 1.00 90.56 89 GLN A C 1
ATOM 721 O O . GLN A 1 89 ? -15.428 -3.475 27.136 1.00 90.56 89 GLN A O 1
ATOM 726 N N . ILE A 1 90 ? -17.470 -2.725 27.718 1.00 89.50 90 ILE A N 1
ATOM 727 C CA . ILE A 1 90 ? -17.946 -2.481 26.349 1.00 89.50 90 ILE A CA 1
ATOM 728 C C . ILE A 1 90 ? -17.010 -1.507 25.627 1.00 89.50 90 ILE A C 1
ATOM 730 O O . ILE A 1 90 ? -16.455 -1.867 24.594 1.00 89.50 90 ILE A O 1
ATOM 734 N N . ILE A 1 91 ? -16.723 -0.344 26.221 1.00 91.62 91 ILE A N 1
ATOM 735 C CA . ILE A 1 91 ? -15.823 0.667 25.634 1.00 91.62 91 ILE A CA 1
ATOM 736 C C . ILE A 1 91 ? -14.414 0.095 25.405 1.00 91.62 91 ILE A C 1
ATOM 738 O O . ILE A 1 91 ? -13.776 0.347 24.381 1.00 91.62 91 ILE A O 1
ATOM 742 N N . SER A 1 92 ? -13.905 -0.704 26.348 1.00 88.31 92 SER A N 1
ATOM 743 C CA . SER A 1 92 ? -12.600 -1.356 26.191 1.00 88.31 92 SER A CA 1
ATOM 744 C C . SER A 1 92 ? -12.589 -2.405 25.073 1.00 88.31 92 SER A C 1
ATOM 746 O O . SER A 1 92 ? -11.600 -2.519 24.360 1.00 88.31 92 SER A O 1
ATOM 748 N N . GLN A 1 93 ? -13.684 -3.145 24.876 1.00 87.69 93 GLN A N 1
ATOM 749 C CA . GLN A 1 93 ? -13.798 -4.126 23.796 1.00 87.69 93 GLN A CA 1
ATOM 750 C C . GLN A 1 93 ? -13.981 -3.453 22.438 1.00 87.69 93 GLN A C 1
ATOM 752 O O . GLN A 1 93 ? -13.410 -3.914 21.455 1.00 87.69 93 GLN A O 1
ATOM 757 N N . GLU A 1 94 ? -14.762 -2.377 22.371 1.00 86.38 94 GLU A N 1
ATOM 758 C CA . GLU A 1 94 ? -14.947 -1.590 21.152 1.00 86.38 94 GLU A CA 1
ATOM 759 C C . GLU A 1 94 ? -13.627 -0.962 20.712 1.00 86.38 94 GLU A C 1
ATOM 761 O O . GLU A 1 94 ? -13.209 -1.179 19.579 1.00 86.38 94 GLU A O 1
ATOM 766 N N . SER A 1 95 ? -12.905 -0.307 21.626 1.00 86.25 95 SER A N 1
ATOM 767 C CA . SER A 1 95 ? -11.583 0.256 21.319 1.00 86.25 95 SER A CA 1
ATOM 768 C C . SER A 1 95 ? -10.551 -0.808 20.918 1.00 86.25 95 SER A C 1
ATOM 770 O O . SER A 1 95 ? -9.750 -0.574 20.013 1.00 86.25 95 SER A O 1
ATOM 772 N N . GLN A 1 96 ? -10.573 -1.998 21.534 1.00 83.81 96 GLN A N 1
ATOM 773 C CA . GLN A 1 96 ? -9.726 -3.122 21.111 1.00 83.81 96 GLN A CA 1
ATOM 774 C C . GLN A 1 96 ? -10.070 -3.592 19.697 1.00 83.81 96 GLN A C 1
ATOM 776 O O . GLN A 1 96 ? -9.172 -3.704 18.866 1.00 83.81 96 GLN A O 1
ATOM 781 N N . LYS A 1 97 ? -11.356 -3.808 19.401 1.00 85.19 97 LYS A N 1
ATOM 782 C CA . LYS A 1 97 ? -11.816 -4.206 18.064 1.00 85.19 97 LYS A CA 1
ATOM 783 C C . LYS A 1 97 ? -11.466 -3.165 17.009 1.00 85.19 97 LYS A C 1
ATOM 785 O O . LYS A 1 97 ? -11.022 -3.532 15.930 1.00 85.19 97 LYS A O 1
ATOM 790 N N . GLU A 1 98 ? -11.647 -1.883 17.308 1.00 84.81 98 GLU A N 1
ATOM 791 C CA . GLU A 1 98 ? -11.311 -0.785 16.400 1.00 84.81 98 GLU A CA 1
ATOM 792 C C . GLU A 1 98 ? -9.803 -0.729 16.121 1.00 84.81 98 GLU A C 1
ATOM 794 O O . GLU A 1 98 ? -9.385 -0.606 14.970 1.00 84.81 98 GLU A O 1
ATOM 799 N N . SER A 1 99 ? -8.977 -0.914 17.155 1.00 82.94 99 SER A N 1
ATOM 800 C CA . SER A 1 99 ? -7.520 -1.017 17.025 1.00 82.94 99 SER A CA 1
ATOM 801 C C . SER A 1 99 ? -7.095 -2.214 16.164 1.00 82.94 99 SER A C 1
ATOM 803 O O . SER A 1 99 ? -6.280 -2.062 15.252 1.00 82.94 99 SER A O 1
ATOM 805 N N . GLU A 1 100 ? -7.675 -3.395 16.401 1.00 84.50 100 GLU A N 1
ATOM 806 C CA . GLU A 1 100 ? -7.417 -4.605 15.608 1.00 84.50 100 GLU A CA 1
ATOM 807 C C . GLU A 1 100 ? -7.829 -4.423 14.144 1.00 84.50 100 GLU A C 1
ATOM 809 O O . GLU A 1 100 ? -7.079 -4.777 13.231 1.00 84.50 100 GLU A O 1
ATOM 814 N N . LEU A 1 101 ? -8.999 -3.828 13.914 1.00 82.44 101 LEU A N 1
ATOM 815 C CA . LEU A 1 101 ? -9.530 -3.550 12.586 1.00 82.44 101 LEU A CA 1
ATOM 816 C C . LEU A 1 101 ? -8.627 -2.569 11.822 1.00 82.44 101 LEU A C 1
ATOM 818 O O . LEU A 1 101 ? -8.251 -2.830 10.679 1.00 82.44 101 LEU A O 1
ATOM 822 N N . ASN A 1 102 ? -8.226 -1.470 12.462 1.00 84.00 102 ASN A N 1
ATOM 823 C CA . ASN A 1 102 ? -7.318 -0.477 11.890 1.00 84.00 102 ASN A CA 1
ATOM 824 C C . ASN A 1 102 ? -5.945 -1.096 11.578 1.00 84.00 102 ASN A C 1
ATOM 826 O O . ASN A 1 102 ? -5.405 -0.906 10.488 1.00 84.00 102 ASN A O 1
ATOM 830 N N . ALA A 1 103 ? -5.407 -1.922 12.481 1.00 84.12 103 ALA A N 1
ATOM 831 C CA . ALA A 1 103 ? -4.169 -2.657 12.239 1.00 84.12 103 ALA A CA 1
ATOM 832 C C . ALA A 1 103 ? -4.284 -3.604 11.031 1.00 84.12 103 ALA A C 1
ATOM 834 O O . ALA A 1 103 ? -3.362 -3.667 10.214 1.00 84.12 103 ALA A O 1
ATOM 835 N N . HIS A 1 104 ? -5.413 -4.301 10.884 1.00 86.06 104 HIS A N 1
ATOM 836 C CA . HIS A 1 104 ? -5.664 -5.185 9.748 1.00 86.06 104 HIS A CA 1
ATOM 837 C C . HIS A 1 104 ? -5.756 -4.416 8.420 1.00 86.06 104 HIS A C 1
ATOM 839 O O . HIS A 1 104 ? -5.081 -4.775 7.453 1.00 86.06 104 HIS A O 1
ATOM 845 N N . TYR A 1 105 ? -6.512 -3.316 8.371 1.00 84.19 105 TYR A N 1
ATOM 846 C CA . TYR A 1 105 ? -6.593 -2.476 7.171 1.00 84.19 105 TYR A CA 1
ATOM 847 C C . TYR A 1 105 ? -5.253 -1.848 6.808 1.00 84.19 105 TYR A C 1
ATOM 849 O O . TYR A 1 105 ? -4.877 -1.843 5.635 1.00 84.19 105 TYR A O 1
ATOM 857 N N . LYS A 1 106 ? -4.491 -1.391 7.806 1.00 85.12 106 LYS A N 1
ATOM 858 C CA . LYS A 1 106 ? -3.126 -0.900 7.612 1.00 85.12 106 LYS A CA 1
ATOM 859 C C . LYS A 1 106 ? -2.235 -1.960 6.973 1.00 85.12 106 LYS A C 1
ATOM 861 O O . LYS A 1 106 ? -1.479 -1.645 6.057 1.00 85.12 106 LYS A O 1
ATOM 866 N N . GLN A 1 107 ? -2.307 -3.206 7.444 1.00 87.12 107 GLN A N 1
ATOM 867 C CA . GLN A 1 107 ? -1.540 -4.311 6.865 1.00 87.12 107 GLN A CA 1
ATOM 868 C C . GLN A 1 107 ? -1.924 -4.555 5.406 1.00 87.12 107 GLN A C 1
ATOM 870 O O . GLN A 1 107 ? -1.036 -4.588 4.557 1.00 87.12 107 GLN A O 1
ATOM 875 N N . LEU A 1 108 ? -3.223 -4.643 5.110 1.00 88.12 108 LEU A N 1
ATOM 876 C CA . LEU A 1 108 ? -3.721 -4.870 3.752 1.00 88.12 108 LEU A CA 1
ATOM 877 C C . LEU A 1 108 ? -3.317 -3.737 2.796 1.00 88.12 108 LEU A C 1
ATOM 879 O O . LEU A 1 108 ? -2.876 -3.980 1.672 1.00 88.12 108 LEU A O 1
ATOM 883 N N . TRP A 1 109 ? -3.433 -2.490 3.254 1.00 88.81 109 TRP A N 1
ATOM 884 C CA . TRP A 1 109 ? -2.997 -1.319 2.502 1.00 88.81 109 TRP A CA 1
ATOM 885 C C . TRP A 1 109 ? -1.488 -1.353 2.231 1.00 88.81 109 TRP A C 1
ATOM 887 O O . TRP A 1 109 ? -1.073 -1.169 1.087 1.00 88.81 109 TRP A O 1
ATOM 897 N N . MET A 1 110 ? -0.667 -1.650 3.247 1.00 88.12 110 MET A N 1
ATOM 898 C CA . MET A 1 110 ? 0.788 -1.750 3.089 1.00 88.12 110 MET A CA 1
ATOM 899 C C . MET A 1 110 ? 1.203 -2.879 2.147 1.00 88.12 110 MET A C 1
ATOM 901 O O . MET A 1 110 ? 2.146 -2.701 1.380 1.00 88.12 110 MET A O 1
ATOM 905 N N . GLU A 1 111 ? 0.540 -4.034 2.209 1.00 89.44 111 GLU A N 1
ATOM 906 C CA . GLU A 1 111 ? 0.812 -5.172 1.328 1.00 89.44 111 GLU A CA 1
ATOM 907 C C . GLU A 1 111 ? 0.541 -4.796 -0.129 1.00 89.44 111 GLU A C 1
ATOM 909 O O . GLU A 1 111 ? 1.438 -4.876 -0.968 1.00 89.44 111 GLU A O 1
ATOM 914 N N . LYS A 1 112 ? -0.645 -4.246 -0.405 1.00 90.06 112 LYS A N 1
ATOM 915 C CA . LYS A 1 112 ? -1.014 -3.786 -1.746 1.00 90.06 112 LYS A CA 1
ATOM 916 C C . LYS A 1 112 ? -0.060 -2.710 -2.267 1.00 90.06 112 LYS A C 1
ATOM 918 O O . LYS A 1 112 ? 0.381 -2.767 -3.412 1.00 90.06 112 LYS A O 1
ATOM 923 N N . LEU A 1 113 ? 0.272 -1.727 -1.432 1.00 90.94 113 LEU A N 1
ATOM 924 C CA . LEU A 1 113 ? 1.187 -0.649 -1.797 1.00 90.94 113 LEU A CA 1
ATOM 925 C C . LEU A 1 113 ? 2.604 -1.173 -2.069 1.00 90.94 113 LEU A C 1
ATOM 927 O O . LEU A 1 113 ? 3.266 -0.705 -2.995 1.00 90.94 113 LEU A O 1
ATOM 931 N N . ARG A 1 114 ? 3.073 -2.146 -1.280 1.00 90.81 114 ARG A N 1
ATOM 932 C CA . ARG A 1 114 ? 4.380 -2.779 -1.469 1.00 90.81 114 ARG A CA 1
ATOM 933 C C . ARG A 1 114 ? 4.437 -3.534 -2.789 1.00 90.81 114 ARG A C 1
ATOM 935 O O . ARG A 1 114 ? 5.430 -3.390 -3.494 1.00 90.81 114 ARG A O 1
ATOM 942 N N . ASP A 1 115 ? 3.397 -4.287 -3.124 1.00 92.38 115 ASP A N 1
ATOM 943 C CA . ASP A 1 115 ? 3.345 -5.061 -4.363 1.00 92.38 115 ASP A CA 1
ATOM 944 C C . ASP A 1 115 ? 3.312 -4.150 -5.594 1.00 92.38 115 ASP A C 1
ATOM 946 O O . ASP A 1 115 ? 4.136 -4.290 -6.501 1.00 92.38 115 ASP A O 1
ATOM 950 N N . GLU A 1 116 ? 2.421 -3.156 -5.603 1.00 92.69 116 GLU A N 1
ATOM 951 C CA . GLU A 1 116 ? 2.309 -2.213 -6.720 1.00 92.69 116 GLU A CA 1
ATOM 952 C C . GLU A 1 116 ? 3.564 -1.331 -6.842 1.00 92.69 116 GLU A C 1
ATOM 954 O O . GLU A 1 116 ? 4.075 -1.114 -7.944 1.00 92.69 116 GLU A O 1
ATOM 959 N N . GLY A 1 117 ? 4.120 -0.876 -5.713 1.00 93.12 117 GLY A N 1
ATOM 960 C CA . GLY A 1 117 ? 5.379 -0.134 -5.671 1.00 93.12 117 GLY A CA 1
ATOM 961 C C . GLY A 1 117 ? 6.561 -0.969 -6.168 1.00 93.12 117 GLY A C 1
ATOM 962 O O . GLY A 1 117 ? 7.361 -0.490 -6.971 1.00 93.12 117 GLY A O 1
ATOM 963 N N . ALA A 1 118 ? 6.659 -2.239 -5.766 1.00 92.31 118 ALA A N 1
ATOM 964 C CA . ALA A 1 118 ? 7.690 -3.153 -6.252 1.00 92.31 118 ALA A CA 1
ATOM 965 C C . ALA A 1 118 ? 7.574 -3.382 -7.763 1.00 92.31 118 ALA A C 1
ATOM 967 O O . ALA A 1 118 ? 8.590 -3.359 -8.459 1.00 92.31 118 ALA A O 1
ATOM 968 N N . GLN A 1 119 ? 6.353 -3.537 -8.283 1.00 93.94 119 GLN A N 1
ATOM 969 C CA . GLN A 1 119 ? 6.114 -3.670 -9.717 1.00 93.94 119 GLN A CA 1
ATOM 970 C C . GLN A 1 119 ? 6.537 -2.408 -10.483 1.00 93.94 119 GLN A C 1
ATOM 972 O O . GLN A 1 119 ? 7.245 -2.509 -11.488 1.00 93.94 119 GLN A O 1
ATOM 977 N N . PHE A 1 120 ? 6.169 -1.222 -9.991 1.00 95.56 120 PHE A N 1
ATOM 978 C CA . PHE A 1 120 ? 6.569 0.051 -10.592 1.00 95.56 120 PHE A CA 1
ATOM 979 C C . PHE A 1 120 ? 8.098 0.209 -10.626 1.00 95.56 120 PHE A C 1
ATOM 981 O O . PHE A 1 120 ? 8.683 0.538 -11.662 1.00 95.56 120 PHE A O 1
ATOM 988 N N . LEU A 1 121 ? 8.763 -0.077 -9.503 1.00 94.25 121 LEU A N 1
ATOM 989 C CA . LEU A 1 121 ? 10.218 0.003 -9.380 1.00 94.25 121 LEU A CA 1
ATOM 990 C C . LEU A 1 121 ? 10.931 -1.019 -10.270 1.00 94.25 121 LEU A C 1
ATOM 992 O O . LEU A 1 121 ? 11.929 -0.680 -10.904 1.00 94.25 121 LEU A O 1
ATOM 996 N N . HIS A 1 122 ? 10.418 -2.247 -10.348 1.00 93.75 122 HIS A N 1
ATOM 997 C CA . HIS A 1 122 ? 10.958 -3.282 -11.224 1.00 93.75 122 HIS A CA 1
ATOM 998 C C . HIS A 1 122 ? 10.903 -2.847 -12.690 1.00 93.75 122 HIS A C 1
ATOM 1000 O O . HIS A 1 122 ? 11.932 -2.846 -13.366 1.00 93.75 122 HIS A O 1
ATOM 1006 N N . ASN A 1 123 ? 9.730 -2.405 -13.151 1.00 93.44 123 ASN A N 1
ATOM 1007 C CA . ASN A 1 123 ? 9.528 -1.949 -14.524 1.00 93.44 123 ASN A CA 1
ATOM 1008 C C . ASN A 1 123 ? 10.398 -0.734 -14.863 1.00 93.44 123 ASN A C 1
ATOM 1010 O O . ASN A 1 123 ? 10.948 -0.663 -15.959 1.00 93.44 123 ASN A O 1
ATOM 1014 N N . THR A 1 124 ? 10.581 0.182 -13.910 1.00 93.12 124 THR A N 1
ATOM 1015 C CA . THR A 1 124 ? 11.484 1.332 -14.063 1.00 93.12 124 THR A CA 1
ATOM 1016 C C . THR A 1 124 ? 12.934 0.871 -14.233 1.00 93.12 124 THR A C 1
ATOM 1018 O O . THR A 1 124 ? 13.621 1.314 -15.150 1.00 93.12 124 THR A O 1
ATOM 1021 N N . SER A 1 125 ? 13.384 -0.063 -13.391 1.00 90.00 125 SER A N 1
ATOM 1022 C CA . SER A 1 125 ? 14.770 -0.544 -13.366 1.00 90.00 125 SER A CA 1
ATOM 1023 C C . SER A 1 125 ? 15.165 -1.301 -14.640 1.00 90.00 125 SER A C 1
ATOM 1025 O O . SER A 1 125 ? 16.266 -1.128 -15.163 1.00 90.00 125 SER A O 1
ATOM 1027 N N . ILE A 1 126 ? 14.259 -2.118 -15.186 1.00 90.31 126 ILE A N 1
ATOM 1028 C CA . ILE A 1 126 ? 14.534 -2.889 -16.408 1.00 90.31 126 ILE A CA 1
ATOM 1029 C C . ILE A 1 126 ? 14.391 -2.058 -17.689 1.00 90.31 126 ILE A C 1
ATOM 1031 O O . ILE A 1 126 ? 14.850 -2.499 -18.746 1.00 90.31 126 ILE A O 1
ATOM 1035 N N . PHE A 1 127 ? 13.766 -0.877 -17.627 1.00 90.50 127 PHE A N 1
ATOM 1036 C CA . PHE A 1 127 ? 13.388 -0.116 -18.817 1.00 90.50 127 PHE A CA 1
ATOM 1037 C C . PHE A 1 127 ? 14.594 0.292 -19.668 1.00 90.50 127 PHE A C 1
ATOM 1039 O O . PHE A 1 127 ? 14.618 0.022 -20.869 1.00 90.50 127 PHE A O 1
ATOM 1046 N N . SER A 1 128 ? 15.636 0.865 -19.055 1.00 84.50 128 SER A N 1
ATOM 1047 C CA . SER A 1 128 ? 16.864 1.238 -19.774 1.00 84.50 128 SER A CA 1
ATOM 1048 C C . SER A 1 128 ? 17.478 0.035 -20.493 1.00 84.50 128 SER A C 1
ATOM 1050 O O . SER A 1 128 ? 17.855 0.128 -21.659 1.00 84.50 128 SER A O 1
ATOM 1052 N N . MET A 1 129 ? 17.510 -1.131 -19.838 1.00 85.12 129 MET A N 1
ATOM 1053 C CA . MET A 1 129 ? 18.017 -2.366 -20.442 1.00 85.12 129 MET A CA 1
ATOM 1054 C C . MET A 1 129 ? 17.162 -2.815 -21.634 1.00 85.12 129 MET A C 1
ATOM 1056 O O . MET A 1 129 ? 17.704 -3.242 -22.653 1.00 85.12 129 MET A O 1
ATOM 1060 N N . GLN A 1 130 ? 15.836 -2.694 -21.544 1.00 89.12 130 GLN A N 1
ATOM 1061 C CA . GLN A 1 130 ? 14.933 -3.006 -22.655 1.00 89.12 130 GLN A CA 1
ATOM 1062 C C . GLN A 1 130 ? 15.156 -2.080 -23.857 1.00 89.12 130 GLN A C 1
ATOM 1064 O O . GLN A 1 130 ? 15.196 -2.570 -24.988 1.00 89.12 130 GLN A O 1
ATOM 1069 N N . VAL A 1 131 ? 15.376 -0.780 -23.627 1.00 85.19 131 VAL A N 1
ATOM 1070 C CA . VAL A 1 131 ? 15.738 0.180 -24.684 1.00 85.19 131 VAL A CA 1
ATOM 1071 C C . VAL A 1 131 ? 17.036 -0.249 -25.380 1.00 85.19 131 VAL A C 1
ATOM 1073 O O . VAL A 1 131 ? 17.076 -0.353 -26.608 1.00 85.19 131 VAL A O 1
ATOM 1076 N N . PHE A 1 132 ? 18.086 -0.570 -24.615 1.00 82.44 132 PHE A N 1
ATOM 1077 C CA . PHE A 1 132 ? 19.367 -1.016 -25.177 1.00 82.44 132 PHE A CA 1
ATOM 1078 C C . PHE A 1 132 ? 19.244 -2.322 -25.970 1.00 82.44 132 PHE A C 1
ATOM 1080 O O . PHE A 1 132 ? 19.813 -2.450 -27.059 1.00 82.44 132 PHE A O 1
ATOM 1087 N N . ASN A 1 133 ? 18.473 -3.281 -25.458 1.00 83.19 133 ASN A N 1
ATOM 1088 C CA . ASN A 1 133 ? 18.212 -4.536 -26.152 1.00 83.19 133 ASN A CA 1
ATOM 1089 C C . ASN A 1 133 ? 17.502 -4.284 -27.485 1.00 83.19 133 ASN A C 1
ATOM 1091 O O . ASN A 1 133 ? 17.944 -4.801 -28.508 1.00 83.19 133 ASN A O 1
ATOM 1095 N N . ASN A 1 134 ? 16.466 -3.441 -27.502 1.00 84.50 134 ASN A N 1
ATOM 1096 C CA . ASN A 1 134 ? 15.730 -3.105 -28.720 1.00 84.50 134 ASN A CA 1
ATOM 1097 C C . ASN A 1 134 ? 16.661 -2.550 -29.814 1.00 84.50 134 ASN A C 1
ATOM 1099 O O . ASN A 1 134 ? 16.698 -3.067 -30.933 1.00 84.50 134 ASN A O 1
ATOM 1103 N N . ILE A 1 135 ? 17.516 -1.592 -29.453 1.00 80.62 135 ILE A N 1
ATOM 1104 C CA . ILE A 1 135 ? 18.522 -1.021 -30.359 1.00 80.62 135 ILE A CA 1
ATOM 1105 C C . ILE A 1 135 ? 19.504 -2.087 -30.859 1.00 80.62 135 ILE A C 1
ATOM 1107 O O . ILE A 1 135 ? 19.883 -2.087 -32.033 1.00 80.62 135 ILE A O 1
ATOM 1111 N N . THR A 1 136 ? 19.898 -3.024 -29.996 1.00 81.56 136 THR A N 1
ATOM 1112 C CA . THR A 1 136 ? 20.790 -4.131 -30.364 1.00 81.56 136 THR A CA 1
ATOM 1113 C C . THR A 1 136 ? 20.175 -5.038 -31.414 1.00 81.56 136 THR A C 1
ATOM 1115 O O . THR A 1 136 ? 20.812 -5.335 -32.431 1.00 81.56 136 THR A O 1
ATOM 1118 N N . PHE A 1 137 ? 18.925 -5.444 -31.203 1.00 82.81 137 PHE A N 1
ATOM 1119 C CA . PHE A 1 137 ? 18.201 -6.269 -32.160 1.00 82.81 137 PHE A CA 1
ATOM 1120 C C . PHE A 1 137 ? 17.985 -5.535 -33.477 1.00 82.81 137 PHE A C 1
ATOM 1122 O O . PHE A 1 137 ? 18.183 -6.127 -34.536 1.00 82.81 137 PHE A O 1
ATOM 1129 N N . PHE A 1 138 ? 17.693 -4.238 -33.432 1.00 81.81 138 PHE A N 1
ATOM 1130 C CA . PHE A 1 138 ? 17.553 -3.437 -34.639 1.00 81.81 138 PHE A CA 1
ATOM 1131 C C . PHE A 1 138 ? 18.861 -3.293 -35.424 1.00 81.81 138 PHE A C 1
ATOM 1133 O O . PHE A 1 138 ? 18.876 -3.485 -36.639 1.00 81.81 138 PHE A O 1
ATOM 1140 N N . ASN A 1 139 ? 19.982 -3.020 -34.750 1.00 79.50 139 ASN A N 1
ATOM 1141 C CA . ASN A 1 139 ? 21.304 -2.989 -35.380 1.00 79.50 139 ASN A CA 1
ATOM 1142 C C . ASN A 1 139 ? 21.643 -4.348 -36.027 1.00 79.50 139 ASN A C 1
ATOM 1144 O O . ASN A 1 139 ? 22.176 -4.395 -37.136 1.00 79.50 139 ASN A O 1
ATOM 1148 N N . SER A 1 140 ? 21.315 -5.459 -35.357 1.00 81.25 140 SER A N 1
ATOM 1149 C CA . SER A 1 140 ? 21.500 -6.816 -35.889 1.00 81.25 140 SER A CA 1
ATOM 1150 C C . SER A 1 140 ? 20.628 -7.081 -37.121 1.00 81.25 140 SER A C 1
ATOM 1152 O O . SER A 1 140 ? 21.123 -7.580 -38.139 1.00 81.25 140 SER A O 1
ATOM 1154 N N . PHE A 1 141 ? 19.355 -6.680 -37.068 1.00 82.75 141 PHE A N 1
ATOM 1155 C CA . PHE A 1 141 ? 18.424 -6.758 -38.190 1.00 82.75 141 PHE A CA 1
ATOM 1156 C C . PHE A 1 141 ? 18.931 -5.948 -39.387 1.00 82.75 141 PHE A C 1
ATOM 1158 O O . PHE A 1 141 ? 19.037 -6.490 -40.484 1.00 82.75 141 PHE A O 1
ATOM 1165 N N . LYS A 1 142 ? 19.365 -4.697 -39.181 1.00 77.88 142 LYS A N 1
ATOM 1166 C CA . LYS A 1 142 ? 19.934 -3.861 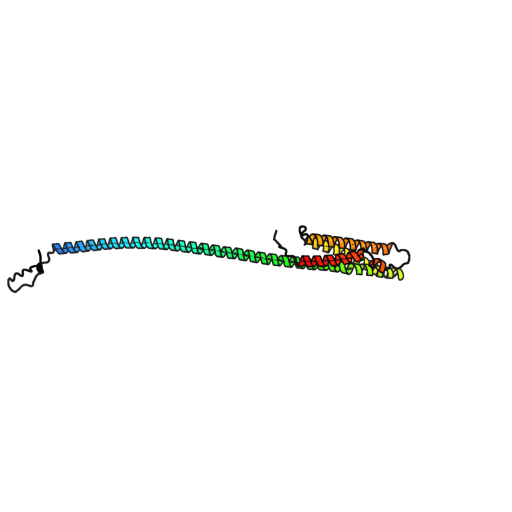-40.252 1.00 77.88 142 LYS A CA 1
ATOM 1167 C C . LYS A 1 142 ? 21.194 -4.457 -40.885 1.00 77.88 142 LYS A C 1
ATOM 1169 O O . LYS A 1 142 ? 21.394 -4.291 -42.084 1.00 77.88 142 LYS A O 1
ATOM 1174 N N . ARG A 1 143 ? 22.051 -5.136 -40.112 1.00 77.81 143 ARG A N 1
ATOM 1175 C CA . ARG A 1 143 ? 23.289 -5.757 -40.627 1.00 77.81 143 ARG A CA 1
ATOM 1176 C C . ARG A 1 143 ? 23.047 -7.065 -41.378 1.00 77.81 143 ARG A C 1
ATOM 1178 O O . ARG A 1 143 ? 23.753 -7.345 -42.340 1.00 77.81 143 ARG A O 1
ATOM 1185 N N . SER A 1 144 ? 22.115 -7.888 -40.902 1.00 79.56 144 SER A N 1
ATOM 1186 C CA . SER A 1 144 ? 21.923 -9.262 -41.390 1.00 79.56 144 SER A CA 1
ATOM 1187 C C . SER A 1 144 ? 20.697 -9.445 -42.286 1.00 79.56 144 SER A C 1
ATOM 1189 O O . SER A 1 144 ? 20.576 -10.480 -42.940 1.00 79.56 144 SER A O 1
ATOM 1191 N N . GLY A 1 145 ? 19.773 -8.479 -42.293 1.00 73.62 145 GLY A N 1
ATOM 1192 C CA . GLY A 1 145 ? 18.466 -8.575 -42.947 1.00 73.62 145 GLY A CA 1
ATOM 1193 C C . GLY A 1 145 ? 17.528 -9.614 -42.322 1.00 73.62 145 GLY A C 1
ATOM 1194 O O . GLY A 1 145 ? 16.479 -9.902 -42.889 1.00 73.62 145 GLY A O 1
ATOM 1195 N N . LYS A 1 146 ? 17.896 -10.216 -41.182 1.00 71.75 146 LYS A N 1
ATOM 1196 C CA . LYS A 1 146 ? 17.147 -11.291 -40.515 1.00 71.75 146 LYS A CA 1
ATOM 1197 C C . LYS A 1 146 ? 16.746 -10.870 -39.103 1.00 71.75 146 LYS A C 1
ATOM 1199 O O . LYS A 1 146 ? 17.493 -10.171 -38.426 1.00 71.75 146 LYS A O 1
ATOM 1204 N N . GLY A 1 147 ? 15.585 -11.342 -38.642 1.00 76.50 147 GLY A N 1
ATOM 1205 C CA . GLY A 1 147 ? 15.121 -11.126 -37.266 1.00 76.50 147 GLY A CA 1
ATOM 1206 C C . GLY A 1 147 ? 14.191 -9.927 -37.056 1.00 76.50 147 GLY A C 1
ATOM 1207 O O . GLY A 1 147 ? 14.138 -9.414 -35.944 1.00 76.50 147 GLY A O 1
ATOM 1208 N N . GLU A 1 148 ? 13.445 -9.504 -38.081 1.00 78.25 148 GLU A N 1
ATOM 1209 C CA . GLU A 1 148 ? 12.400 -8.468 -37.973 1.00 78.25 148 GLU A CA 1
ATOM 1210 C C . GLU A 1 148 ? 11.369 -8.787 -36.877 1.00 78.25 148 GLU A C 1
ATOM 1212 O O . GLU A 1 148 ? 11.019 -7.927 -36.074 1.00 78.25 148 GLU A O 1
ATOM 1217 N N . GLU A 1 149 ? 10.960 -10.056 -36.769 1.00 83.12 149 GLU A N 1
ATOM 1218 C CA . GLU A 1 149 ? 10.053 -10.531 -35.717 1.00 83.12 149 GLU A CA 1
ATOM 1219 C C . GLU A 1 149 ? 10.596 -10.244 -34.307 1.00 83.12 149 GLU A C 1
ATOM 1221 O O . GLU A 1 149 ? 9.850 -9.823 -33.424 1.00 83.12 149 GLU A O 1
ATOM 1226 N N . ASN A 1 150 ? 11.909 -10.393 -34.096 1.00 82.62 150 ASN A N 1
ATOM 1227 C CA . ASN A 1 150 ? 12.533 -10.101 -32.805 1.00 82.62 150 ASN A CA 1
ATOM 1228 C C . ASN A 1 150 ? 12.544 -8.596 -32.510 1.00 82.62 150 ASN A C 1
ATOM 1230 O O . ASN A 1 150 ? 12.342 -8.205 -31.364 1.00 82.62 150 ASN A O 1
ATOM 1234 N N . VAL A 1 151 ? 12.746 -7.752 -33.526 1.00 81.12 151 VAL A N 1
ATOM 1235 C CA . VAL A 1 151 ? 12.673 -6.290 -33.375 1.00 81.12 151 VAL A CA 1
ATOM 1236 C C . VAL A 1 151 ? 11.266 -5.873 -32.950 1.00 81.12 151 VAL A C 1
ATOM 1238 O O . VAL A 1 151 ? 11.120 -5.179 -31.944 1.00 81.12 151 VAL A O 1
ATOM 1241 N N . ASN A 1 152 ? 10.239 -6.359 -33.652 1.00 83.25 152 ASN A N 1
ATOM 1242 C CA . ASN A 1 152 ? 8.842 -6.062 -33.328 1.00 83.25 152 ASN A CA 1
ATOM 1243 C C . ASN A 1 152 ? 8.480 -6.564 -31.927 1.00 83.25 152 ASN A C 1
ATOM 1245 O O . ASN A 1 152 ? 7.950 -5.807 -31.121 1.00 83.25 152 ASN A O 1
ATOM 1249 N N . LYS A 1 153 ? 8.881 -7.791 -31.576 1.00 88.25 153 LYS A N 1
ATOM 1250 C CA . LYS A 1 153 ? 8.675 -8.350 -30.234 1.00 88.25 153 LYS A CA 1
ATOM 1251 C C . LYS A 1 153 ? 9.294 -7.483 -29.136 1.00 88.25 153 LYS A C 1
ATOM 1253 O O . LYS A 1 153 ? 8.652 -7.233 -28.119 1.00 88.25 153 LYS A O 1
ATOM 1258 N N . HIS A 1 154 ? 10.534 -7.031 -29.308 1.00 84.88 154 HIS A N 1
ATOM 1259 C CA . HIS A 1 154 ? 11.196 -6.180 -28.317 1.00 84.88 154 HIS A CA 1
ATOM 1260 C C . HIS A 1 154 ? 10.622 -4.760 -28.273 1.00 84.88 154 HIS A C 1
ATOM 1262 O O . HIS A 1 154 ? 10.675 -4.112 -27.228 1.00 84.88 154 HIS A O 1
ATOM 1268 N N . TYR A 1 155 ? 10.055 -4.274 -29.375 1.00 84.94 155 TYR A N 1
ATOM 1269 C CA . TYR A 1 155 ? 9.324 -3.010 -29.413 1.00 84.94 155 TYR A CA 1
ATOM 1270 C C . TYR A 1 155 ? 7.981 -3.108 -28.682 1.00 84.94 155 TYR A C 1
ATOM 1272 O O . TYR A 1 155 ? 7.668 -2.262 -27.843 1.00 84.94 155 TYR A O 1
ATOM 1280 N N . ASP A 1 156 ? 7.236 -4.188 -28.902 1.00 88.19 156 ASP A N 1
ATOM 1281 C CA . ASP A 1 156 ? 5.983 -4.459 -28.201 1.00 88.19 156 ASP A CA 1
ATOM 1282 C C . ASP A 1 156 ? 6.203 -4.630 -26.695 1.00 88.19 156 ASP A C 1
ATOM 1284 O O . ASP A 1 156 ? 5.454 -4.066 -25.897 1.00 88.19 156 ASP A O 1
ATOM 1288 N N . GLN A 1 157 ? 7.269 -5.334 -26.295 1.00 89.44 157 GLN A N 1
ATOM 1289 C CA . GLN A 1 157 ? 7.672 -5.452 -24.890 1.00 89.44 157 GLN A CA 1
ATOM 1290 C C . GLN A 1 157 ? 7.941 -4.087 -24.253 1.00 89.44 157 GLN A C 1
ATOM 1292 O O . GLN A 1 157 ? 7.499 -3.835 -23.135 1.00 89.44 157 GLN A O 1
ATOM 1297 N N . LEU A 1 158 ? 8.627 -3.194 -24.966 1.00 89.31 158 LEU A N 1
ATOM 1298 C CA . LEU A 1 158 ? 8.934 -1.857 -24.474 1.00 89.31 158 LEU A CA 1
ATOM 1299 C C . LEU A 1 158 ? 7.658 -1.032 -24.246 1.00 89.31 158 LEU A C 1
ATOM 1301 O O . LEU A 1 158 ? 7.468 -0.451 -23.177 1.00 89.31 158 LEU A O 1
ATOM 1305 N N . ASN A 1 159 ? 6.738 -1.057 -25.212 1.00 90.12 159 ASN A N 1
ATOM 1306 C CA . ASN A 1 159 ? 5.432 -0.408 -25.091 1.00 90.12 159 ASN A CA 1
ATOM 1307 C C . ASN A 1 159 ? 4.571 -1.024 -23.980 1.00 90.12 159 ASN A C 1
ATOM 1309 O O . ASN A 1 159 ? 3.827 -0.315 -23.299 1.00 90.12 159 ASN A O 1
ATOM 1313 N N . GLN A 1 160 ? 4.663 -2.338 -23.779 1.00 93.75 160 GLN A N 1
ATOM 1314 C CA . GLN A 1 160 ? 3.977 -3.024 -22.691 1.00 93.75 160 GLN A CA 1
ATOM 1315 C C . GLN A 1 160 ? 4.502 -2.566 -21.326 1.00 93.75 160 GLN A C 1
ATOM 1317 O O . GLN A 1 160 ? 3.689 -2.284 -20.447 1.00 93.75 160 GLN A O 1
ATOM 1322 N N . THR A 1 161 ? 5.819 -2.421 -21.156 1.00 94.06 161 THR A N 1
ATOM 1323 C CA . THR A 1 161 ? 6.413 -1.888 -19.919 1.00 94.06 161 THR A CA 1
ATOM 1324 C C . THR A 1 161 ? 5.931 -0.465 -19.634 1.00 94.06 161 THR A C 1
ATOM 1326 O O . THR A 1 161 ? 5.563 -0.168 -18.500 1.00 94.06 161 THR A O 1
ATOM 1329 N N . ILE A 1 162 ? 5.849 0.402 -20.654 1.00 94.00 162 ILE A N 1
ATOM 1330 C CA . ILE A 1 162 ? 5.310 1.768 -20.505 1.00 94.00 162 ILE A CA 1
ATOM 1331 C C . ILE A 1 162 ? 3.870 1.727 -19.983 1.00 94.00 162 ILE A C 1
ATOM 1333 O O . ILE A 1 162 ? 3.557 2.383 -18.992 1.00 94.00 162 ILE A O 1
ATOM 1337 N N . LYS A 1 163 ? 3.007 0.906 -20.593 1.00 95.00 163 LYS A N 1
ATOM 1338 C CA . LYS A 1 163 ? 1.615 0.742 -20.143 1.00 95.00 163 LYS A CA 1
ATOM 1339 C C . LYS A 1 163 ? 1.531 0.209 -18.715 1.00 95.00 163 LYS A C 1
ATOM 1341 O O . LYS A 1 163 ? 0.683 0.643 -17.942 1.00 95.00 163 LYS A O 1
ATOM 1346 N N . GLN A 1 164 ? 2.394 -0.738 -18.349 1.00 94.31 164 GLN A N 1
ATOM 1347 C CA . GLN A 1 164 ? 2.430 -1.271 -16.988 1.00 94.31 164 GLN A CA 1
ATOM 1348 C C . GLN A 1 164 ? 2.864 -0.211 -15.971 1.00 94.31 164 GLN A C 1
ATOM 1350 O O . GLN A 1 164 ? 2.277 -0.156 -14.897 1.00 94.31 164 GLN A O 1
ATOM 1355 N N . LEU A 1 165 ? 3.827 0.654 -16.307 1.00 95.19 165 LEU A N 1
ATOM 1356 C CA . LEU A 1 165 ? 4.214 1.785 -15.457 1.00 95.19 165 LEU A CA 1
ATOM 1357 C C . LEU A 1 165 ? 3.044 2.748 -15.226 1.00 95.19 165 LEU A C 1
ATOM 1359 O O . LEU A 1 165 ? 2.806 3.141 -14.088 1.00 95.19 165 LEU A O 1
ATOM 1363 N N . GLU A 1 166 ? 2.286 3.080 -16.273 1.00 95.25 166 GLU A N 1
ATOM 1364 C CA . GLU A 1 166 ? 1.091 3.930 -16.164 1.00 95.25 166 GLU A CA 1
ATOM 1365 C C . GLU A 1 166 ? 0.006 3.289 -15.291 1.00 95.25 166 GLU A C 1
ATOM 1367 O O . GLU A 1 166 ? -0.561 3.939 -14.415 1.00 95.25 166 GLU A O 1
ATOM 1372 N N . ILE A 1 167 ? -0.260 1.994 -15.484 1.00 94.25 167 ILE A N 1
ATOM 1373 C CA . ILE A 1 167 ? -1.235 1.255 -14.673 1.00 94.25 167 ILE A CA 1
ATOM 1374 C C . ILE A 1 167 ? -0.804 1.231 -13.203 1.00 94.25 167 ILE A C 1
ATOM 1376 O O . ILE A 1 167 ? -1.620 1.521 -12.328 1.00 94.25 167 ILE A O 1
ATOM 1380 N N . SER A 1 168 ? 0.461 0.909 -12.919 1.00 93.94 168 SER A N 1
ATOM 1381 C CA . SER A 1 168 ? 0.982 0.904 -11.551 1.00 93.94 168 SER A CA 1
ATOM 1382 C C . SER A 1 168 ? 0.932 2.301 -10.928 1.00 93.94 168 SER A C 1
ATOM 1384 O O . SER A 1 168 ? 0.499 2.421 -9.786 1.00 93.94 168 SER A O 1
ATOM 1386 N N . GLN A 1 169 ? 1.262 3.365 -11.674 1.00 94.94 169 GLN A N 1
ATOM 1387 C CA . GLN A 1 169 ? 1.119 4.744 -11.194 1.00 94.94 169 GLN A CA 1
ATOM 1388 C C . GLN A 1 169 ? -0.323 5.034 -10.764 1.00 94.94 169 GLN A C 1
ATOM 1390 O O . GLN A 1 169 ? -0.535 5.523 -9.657 1.00 94.94 169 GLN A O 1
ATOM 1395 N N . ILE A 1 170 ? -1.311 4.714 -11.607 1.00 93.56 170 ILE A N 1
ATOM 1396 C CA . ILE A 1 170 ? -2.729 4.962 -11.307 1.00 93.56 170 ILE A CA 1
ATOM 1397 C C . ILE A 1 170 ? -3.153 4.194 -10.054 1.00 93.56 170 ILE A C 1
ATOM 1399 O O . ILE A 1 170 ? -3.790 4.754 -9.165 1.00 93.56 170 ILE A O 1
ATOM 1403 N N . LYS A 1 171 ? -2.791 2.913 -9.947 1.00 93.50 171 LYS A N 1
ATOM 1404 C CA . LYS A 1 171 ? -3.148 2.091 -8.784 1.00 93.50 171 LYS A CA 1
ATOM 1405 C C . LYS A 1 171 ? -2.528 2.601 -7.486 1.00 93.50 171 LYS A C 1
ATOM 1407 O O . LYS A 1 171 ? -3.195 2.585 -6.450 1.00 93.50 171 LYS A O 1
ATOM 1412 N N . ILE A 1 172 ? -1.271 3.040 -7.541 1.00 93.50 172 ILE A N 1
ATOM 1413 C CA . ILE A 1 172 ? -0.584 3.633 -6.394 1.00 93.50 172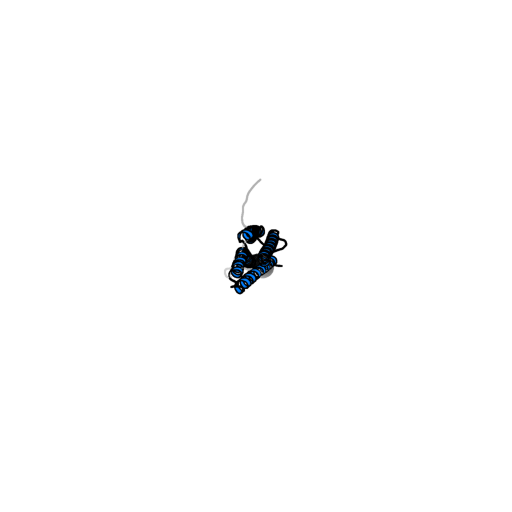 ILE A CA 1
ATOM 1414 C C . ILE A 1 172 ? -1.277 4.946 -6.040 1.00 93.50 172 ILE A C 1
ATOM 1416 O O . ILE A 1 172 ? -1.712 5.088 -4.909 1.00 93.50 172 ILE A O 1
ATOM 1420 N N . GLN A 1 173 ? -1.506 5.839 -7.004 1.00 92.62 173 GLN A N 1
ATOM 1421 C CA . GLN A 1 173 ? -2.213 7.104 -6.788 1.00 92.62 173 GLN A CA 1
ATOM 1422 C C . GLN A 1 173 ? -3.591 6.912 -6.133 1.00 92.62 173 GLN A C 1
ATOM 1424 O O . GLN A 1 173 ? -3.923 7.640 -5.207 1.00 92.62 173 GLN A O 1
ATOM 1429 N N . LEU A 1 174 ? -4.368 5.911 -6.558 1.00 89.12 174 LEU A N 1
ATOM 1430 C CA . LEU A 1 174 ? -5.665 5.575 -5.949 1.00 89.12 174 LEU A CA 1
ATOM 1431 C C . LEU A 1 174 ? -5.555 5.042 -4.513 1.00 89.12 174 LEU A C 1
ATOM 1433 O O . LEU A 1 174 ? -6.545 5.028 -3.788 1.00 89.12 174 LEU A O 1
ATOM 1437 N N . SER A 1 175 ? -4.382 4.550 -4.122 1.00 87.69 175 SER A N 1
ATOM 1438 C CA . SER A 1 175 ? -4.113 4.025 -2.780 1.00 87.69 175 SER A CA 1
ATOM 1439 C C . SER A 1 175 ? -3.504 5.081 -1.850 1.00 87.69 175 SER A C 1
ATOM 1441 O O . SER A 1 175 ? -3.359 4.819 -0.657 1.00 87.69 175 SER A O 1
ATOM 1443 N N . LEU A 1 176 ? -3.128 6.246 -2.378 1.00 88.81 176 LEU A N 1
ATOM 1444 C CA . LEU A 1 176 ? -2.513 7.341 -1.636 1.00 88.81 176 LEU A CA 1
ATOM 1445 C C . LEU A 1 176 ? -3.523 8.463 -1.362 1.00 88.81 176 LEU A C 1
ATOM 1447 O O . LEU A 1 176 ? -4.533 8.602 -2.050 1.00 88.81 176 LEU A O 1
ATOM 1451 N N . ASN A 1 177 ? -3.253 9.264 -0.334 1.00 84.62 177 ASN A N 1
ATOM 1452 C CA . ASN A 1 177 ? -4.088 10.384 0.072 1.00 84.62 177 ASN A CA 1
ATOM 1453 C C . ASN A 1 177 ? -3.533 11.686 -0.517 1.00 84.62 177 ASN A C 1
ATOM 1455 O O . ASN A 1 177 ? -2.432 12.108 -0.174 1.00 84.62 177 ASN A O 1
ATOM 1459 N N . SER A 1 178 ? -4.327 12.374 -1.338 1.00 79.75 178 SER A N 1
ATOM 1460 C CA . SER A 1 178 ? -3.943 13.644 -1.973 1.00 79.75 178 SER A CA 1
ATOM 1461 C C . SER A 1 178 ? -3.636 14.781 -0.990 1.00 79.75 178 SER A C 1
ATOM 1463 O O . SER A 1 178 ? -3.066 15.796 -1.383 1.00 79.75 178 SER A O 1
ATOM 1465 N N . ASN A 1 179 ? -4.023 14.645 0.280 1.00 84.44 179 ASN A N 1
ATOM 1466 C CA . ASN A 1 179 ? -3.751 15.640 1.317 1.00 84.44 179 ASN A CA 1
ATOM 1467 C C . ASN A 1 179 ? -2.407 15.419 2.033 1.00 84.44 179 ASN A C 1
ATOM 1469 O O . ASN A 1 179 ? -2.020 16.250 2.852 1.00 84.44 179 ASN A O 1
ATOM 1473 N N . ASN A 1 180 ? -1.707 14.314 1.764 1.00 88.31 180 ASN A N 1
ATOM 1474 C CA . ASN A 1 180 ? -0.406 14.021 2.355 1.00 88.31 180 ASN A CA 1
ATOM 1475 C C . ASN A 1 180 ? 0.723 14.499 1.417 1.00 88.31 180 ASN A C 1
ATOM 1477 O O . ASN A 1 180 ? 0.730 14.201 0.224 1.00 88.31 180 ASN A O 1
ATOM 1481 N N . GLU A 1 181 ? 1.677 15.264 1.955 1.00 90.94 181 GLU A N 1
ATOM 1482 C CA . GLU A 1 181 ? 2.789 15.838 1.181 1.00 90.94 181 GLU A CA 1
ATOM 1483 C C . GLU A 1 181 ? 3.688 14.753 0.571 1.00 90.94 181 GLU A C 1
ATOM 1485 O O . GLU A 1 181 ? 3.993 14.806 -0.619 1.00 90.94 181 GLU A O 1
ATOM 1490 N N . LEU A 1 182 ? 4.034 13.720 1.347 1.00 91.69 182 LEU A N 1
ATOM 1491 C CA . LEU A 1 182 ? 4.854 12.597 0.891 1.00 91.69 182 LEU A CA 1
ATOM 1492 C C . LEU A 1 182 ? 4.173 11.816 -0.243 1.00 91.69 182 LEU A C 1
ATOM 1494 O O . LEU A 1 182 ? 4.832 11.400 -1.197 1.00 91.69 182 LEU A O 1
ATOM 1498 N N . ASP A 1 183 ? 2.854 11.645 -0.161 1.00 92.25 183 ASP A N 1
ATOM 1499 C CA . ASP A 1 183 ? 2.066 10.992 -1.209 1.00 92.25 183 ASP A CA 1
ATOM 1500 C C . ASP A 1 183 ? 2.102 11.771 -2.520 1.00 92.25 183 ASP A C 1
ATOM 1502 O O . ASP A 1 183 ? 2.316 11.188 -3.587 1.00 92.25 183 ASP A O 1
ATOM 1506 N N . ASN A 1 184 ? 1.942 13.090 -2.439 1.00 92.19 184 ASN A N 1
ATOM 1507 C CA . ASN A 1 184 ? 2.010 13.965 -3.602 1.00 92.19 184 ASN A CA 1
ATOM 1508 C C . ASN A 1 184 ? 3.407 13.941 -4.233 1.00 92.19 184 ASN A C 1
ATOM 1510 O O . ASN A 1 184 ? 3.517 13.772 -5.447 1.00 92.19 184 ASN A O 1
ATOM 1514 N N . GLU A 1 185 ? 4.473 13.995 -3.430 1.00 93.75 185 GLU A N 1
ATOM 1515 C CA . GLU A 1 185 ? 5.849 13.861 -3.925 1.00 93.75 185 GLU A CA 1
ATOM 1516 C C . GLU A 1 185 ? 6.076 12.529 -4.660 1.00 93.75 185 GLU A C 1
ATOM 1518 O O . GLU A 1 185 ? 6.719 12.488 -5.713 1.00 93.75 185 GLU A O 1
ATOM 1523 N N . ILE A 1 186 ? 5.537 11.423 -4.135 1.00 93.69 186 ILE A N 1
ATOM 1524 C CA . ILE A 1 186 ? 5.611 10.099 -4.767 1.00 93.69 186 ILE A CA 1
ATOM 1525 C C . ILE A 1 186 ? 4.874 10.100 -6.109 1.00 93.69 186 ILE A C 1
ATOM 1527 O O . ILE A 1 186 ? 5.423 9.632 -7.110 1.00 93.69 186 ILE A O 1
ATOM 1531 N N . ILE A 1 187 ? 3.662 10.659 -6.161 1.00 94.00 187 ILE A N 1
ATOM 1532 C CA . ILE A 1 187 ? 2.859 10.760 -7.388 1.00 94.00 187 ILE A CA 1
ATOM 1533 C C . ILE A 1 187 ? 3.579 11.598 -8.451 1.00 94.00 187 ILE A C 1
ATOM 1535 O O . ILE A 1 187 ? 3.666 11.175 -9.609 1.00 94.00 187 ILE A O 1
ATOM 1539 N N . GLU A 1 188 ? 4.141 12.744 -8.069 1.00 94.94 188 GLU A N 1
ATOM 1540 C CA . GLU A 1 188 ? 4.901 13.619 -8.964 1.00 94.94 188 GLU A CA 1
ATOM 1541 C C . GLU A 1 188 ? 6.160 12.935 -9.505 1.00 94.94 188 GLU A C 1
ATOM 1543 O O . GLU A 1 188 ? 6.441 12.993 -10.707 1.00 94.94 188 GLU A O 1
ATOM 1548 N N . LEU A 1 189 ? 6.905 12.233 -8.646 1.00 94.75 189 LEU A N 1
ATOM 1549 C CA . LEU A 1 189 ? 8.083 11.473 -9.056 1.00 94.75 189 LEU A CA 1
ATOM 1550 C C . LEU A 1 189 ? 7.724 10.344 -10.030 1.00 94.75 189 LEU A C 1
ATOM 1552 O O . LEU A 1 189 ? 8.428 10.160 -11.025 1.00 94.75 189 LEU A O 1
ATOM 1556 N N . MET A 1 190 ? 6.629 9.614 -9.797 1.00 95.38 190 MET A N 1
ATOM 1557 C CA . MET A 1 190 ? 6.164 8.577 -10.726 1.00 95.38 190 MET A CA 1
ATOM 1558 C C . MET A 1 190 ? 5.756 9.167 -12.081 1.00 95.38 190 MET A C 1
ATOM 1560 O O . MET A 1 190 ? 6.148 8.638 -13.124 1.00 95.38 190 MET A O 1
ATOM 1564 N N . ALA A 1 191 ? 5.031 10.290 -12.081 1.00 95.31 191 ALA A N 1
ATOM 1565 C CA . ALA A 1 191 ? 4.661 10.996 -13.307 1.00 95.31 191 ALA A CA 1
ATOM 1566 C C . ALA A 1 191 ? 5.908 11.440 -14.088 1.00 95.31 191 ALA A C 1
ATOM 1568 O O . ALA A 1 191 ? 6.006 11.231 -15.300 1.00 95.31 191 ALA A O 1
ATOM 1569 N N . LYS A 1 192 ? 6.904 11.988 -13.382 1.00 95.38 192 LYS A N 1
ATOM 1570 C CA . LYS A 1 192 ? 8.188 12.387 -13.962 1.00 95.38 192 LYS A CA 1
ATOM 1571 C C . LYS A 1 192 ? 8.937 11.200 -14.568 1.00 95.38 192 LYS A C 1
ATOM 1573 O O . LYS A 1 192 ? 9.454 11.324 -15.676 1.00 95.38 192 LYS A O 1
ATOM 1578 N N . ILE A 1 193 ? 8.967 10.053 -13.888 1.00 94.81 193 ILE A N 1
ATOM 1579 C CA . ILE A 1 193 ? 9.565 8.817 -14.415 1.00 94.81 193 ILE A CA 1
ATOM 1580 C C . ILE A 1 193 ? 8.887 8.414 -15.724 1.00 94.81 193 ILE A C 1
ATOM 1582 O O . ILE A 1 193 ? 9.582 8.175 -16.707 1.00 94.81 193 ILE A O 1
ATOM 1586 N N . ILE A 1 194 ? 7.554 8.405 -15.785 1.00 94.38 194 ILE A N 1
ATOM 1587 C CA . ILE A 1 194 ? 6.821 8.035 -17.006 1.00 94.38 194 ILE A CA 1
ATOM 1588 C C . ILE A 1 194 ? 7.121 8.996 -18.160 1.00 94.38 194 ILE A C 1
ATOM 1590 O O . ILE A 1 194 ? 7.314 8.548 -19.291 1.00 94.38 194 ILE A O 1
ATOM 1594 N N . ILE A 1 195 ? 7.217 10.301 -17.892 1.00 94.88 195 ILE A N 1
ATOM 1595 C CA . ILE A 1 195 ? 7.616 11.292 -18.902 1.00 94.88 195 ILE A CA 1
ATOM 1596 C C . ILE A 1 195 ? 9.026 10.988 -19.429 1.00 94.88 195 ILE A C 1
ATOM 1598 O O . ILE A 1 195 ? 9.229 10.957 -20.643 1.00 94.88 195 ILE A O 1
ATOM 1602 N N . ILE A 1 196 ? 9.986 10.714 -18.539 1.00 91.75 196 ILE A N 1
ATOM 1603 C CA . ILE A 1 196 ? 11.369 10.385 -18.917 1.00 91.75 196 ILE A CA 1
ATOM 1604 C C . ILE A 1 196 ? 11.417 9.093 -19.742 1.00 91.75 196 ILE A C 1
ATOM 1606 O O . ILE A 1 196 ? 12.057 9.056 -20.789 1.00 91.75 196 ILE A O 1
ATOM 1610 N N . VAL A 1 197 ? 10.709 8.052 -19.306 1.00 92.56 197 VAL A N 1
ATOM 1611 C CA . VAL A 1 197 ? 10.606 6.750 -19.982 1.00 92.56 197 VAL A CA 1
ATOM 1612 C C . VAL A 1 197 ? 10.034 6.914 -21.395 1.00 92.56 197 VAL A C 1
ATOM 1614 O O . VAL A 1 197 ? 10.603 6.396 -22.357 1.00 92.56 197 VAL A O 1
ATOM 1617 N N . LYS A 1 198 ? 8.949 7.683 -21.553 1.00 92.19 198 LYS A N 1
ATOM 1618 C CA . LYS A 1 198 ? 8.367 7.994 -22.869 1.00 92.19 198 LYS A CA 1
ATOM 1619 C C . LYS A 1 198 ? 9.329 8.791 -23.749 1.00 92.19 198 LYS A C 1
ATOM 1621 O O . LYS A 1 198 ? 9.451 8.479 -24.931 1.00 92.19 198 LYS A O 1
ATOM 1626 N N . SER A 1 199 ? 10.031 9.775 -23.182 1.00 89.12 199 SER A N 1
ATOM 1627 C CA . SER A 1 199 ? 11.047 10.551 -23.905 1.00 89.12 199 SER A CA 1
ATOM 1628 C C . SER A 1 199 ? 12.173 9.649 -24.416 1.00 89.12 199 SER A C 1
ATOM 1630 O O . SER A 1 199 ? 12.474 9.653 -25.608 1.00 89.12 199 SER A O 1
ATOM 1632 N N . LEU A 1 200 ? 12.722 8.791 -23.550 1.00 85.50 200 LEU A N 1
ATOM 1633 C CA . LEU A 1 200 ? 13.787 7.847 -23.893 1.00 85.50 200 LEU A CA 1
ATOM 1634 C C . LEU A 1 200 ? 13.336 6.856 -24.979 1.00 85.50 200 LEU A C 1
ATOM 1636 O O . LEU A 1 200 ? 14.073 6.601 -25.928 1.00 85.50 200 LEU A O 1
ATOM 1640 N N . SER A 1 201 ? 12.103 6.345 -24.882 1.00 86.94 201 SER A N 1
ATOM 1641 C CA . SER A 1 201 ? 11.497 5.507 -25.923 1.00 86.94 201 SER A CA 1
ATOM 1642 C C . SER A 1 201 ? 11.377 6.237 -27.259 1.00 86.94 201 SER A C 1
ATOM 1644 O O . SER A 1 201 ? 11.654 5.653 -28.305 1.00 86.94 201 SER A O 1
ATOM 1646 N N . SER A 1 202 ? 10.937 7.497 -27.238 1.00 85.81 202 SER A N 1
ATOM 1647 C CA . SER A 1 202 ? 10.756 8.303 -28.445 1.00 85.81 202 SER A CA 1
ATOM 1648 C C . SER A 1 202 ? 12.092 8.607 -29.112 1.00 85.81 202 SER A C 1
ATOM 1650 O O . SER A 1 202 ? 12.212 8.442 -30.320 1.00 85.81 202 SER A O 1
ATOM 1652 N N . GLN A 1 203 ? 13.108 8.991 -28.337 1.00 79.62 203 GLN A N 1
ATOM 1653 C CA . GLN A 1 203 ? 14.456 9.251 -28.849 1.00 79.62 203 GLN A CA 1
ATOM 1654 C C . GLN A 1 203 ? 15.106 7.982 -29.396 1.00 79.62 203 GLN A C 1
ATOM 1656 O O . GLN A 1 203 ? 15.716 8.013 -30.462 1.00 79.62 203 GLN A O 1
ATOM 1661 N N . ALA A 1 204 ? 14.927 6.845 -28.715 1.00 76.69 204 ALA A N 1
ATOM 1662 C CA . ALA A 1 204 ? 15.354 5.557 -29.242 1.00 76.69 204 ALA A CA 1
ATOM 1663 C C . ALA A 1 204 ? 14.670 5.277 -30.587 1.00 76.69 204 ALA A C 1
ATOM 1665 O O . ALA A 1 204 ? 15.349 4.975 -31.559 1.00 76.69 204 ALA A O 1
ATOM 1666 N N . TYR A 1 205 ? 13.350 5.451 -30.684 1.00 77.31 205 TYR A N 1
ATOM 1667 C CA . TYR A 1 205 ? 12.610 5.258 -31.932 1.00 77.31 205 TYR A CA 1
ATOM 1668 C C . TYR A 1 205 ? 13.038 6.215 -33.054 1.00 77.31 205 TYR A C 1
ATOM 1670 O O . TYR A 1 205 ? 13.164 5.809 -34.212 1.00 77.31 205 TYR A O 1
ATOM 1678 N N . GLU A 1 206 ? 13.310 7.471 -32.722 1.00 75.38 206 GLU A N 1
ATOM 1679 C CA . GLU A 1 206 ? 13.822 8.461 -33.662 1.00 75.38 206 GLU A CA 1
ATOM 1680 C C . GLU A 1 206 ? 15.207 8.061 -34.188 1.00 75.38 206 GLU A C 1
ATOM 1682 O O . GLU A 1 206 ? 15.446 8.078 -35.392 1.00 75.38 206 GLU A O 1
ATOM 1687 N N . GLU A 1 207 ? 16.102 7.596 -33.317 1.00 69.44 207 GLU A N 1
ATOM 1688 C CA . GLU A 1 207 ? 17.405 7.048 -33.706 1.00 69.44 207 GLU A CA 1
ATOM 1689 C C . GLU A 1 207 ? 17.275 5.809 -34.613 1.00 69.44 207 GLU A C 1
ATOM 1691 O O . GLU A 1 207 ? 18.061 5.645 -35.552 1.00 69.44 207 GLU A O 1
ATOM 1696 N N . LEU A 1 208 ? 16.254 4.967 -34.399 1.00 68.81 208 LEU A N 1
ATOM 1697 C CA . LEU A 1 208 ? 15.950 3.812 -35.257 1.00 68.81 208 LEU A CA 1
ATOM 1698 C C . LEU A 1 208 ? 15.448 4.242 -36.650 1.00 68.81 208 LEU A C 1
ATOM 1700 O O . LEU A 1 208 ? 15.844 3.657 -37.664 1.00 68.81 208 LEU A O 1
ATOM 1704 N N . THR A 1 209 ? 14.598 5.269 -36.713 1.00 67.44 209 THR A N 1
ATOM 1705 C CA . THR A 1 209 ? 13.908 5.709 -37.939 1.00 67.44 209 THR A CA 1
ATOM 1706 C C . THR A 1 209 ? 14.694 6.732 -38.767 1.00 67.44 209 THR A C 1
ATOM 1708 O O . THR A 1 209 ? 14.783 6.574 -39.985 1.00 67.44 209 THR A O 1
ATOM 1711 N N . ASN A 1 210 ? 15.328 7.732 -38.146 1.00 58.69 210 ASN A N 1
ATOM 1712 C CA . ASN A 1 210 ? 16.016 8.833 -38.836 1.00 58.69 210 ASN A CA 1
ATOM 1713 C C . ASN A 1 210 ? 17.424 8.466 -39.348 1.00 58.69 210 ASN A C 1
ATOM 1715 O O . ASN A 1 210 ? 17.905 9.063 -40.316 1.00 58.69 210 ASN A O 1
ATOM 1719 N N . LYS A 1 211 ? 18.091 7.437 -38.800 1.00 52.78 211 LYS A N 1
ATOM 1720 C CA . LYS A 1 211 ? 19.362 6.918 -39.353 1.00 52.78 211 LYS A CA 1
ATOM 1721 C C . LYS A 1 211 ? 19.116 5.878 -40.450 1.00 52.78 211 LYS A C 1
ATOM 1723 O O . LYS A 1 211 ? 19.404 4.682 -40.337 1.00 52.78 211 LYS A O 1
ATOM 1728 N N . ILE A 1 212 ? 18.609 6.381 -41.573 1.00 48.50 212 ILE A N 1
ATOM 1729 C CA . ILE A 1 212 ? 18.602 5.702 -42.880 1.00 48.50 212 ILE A CA 1
ATOM 1730 C C . ILE A 1 212 ? 20.032 5.628 -43.462 1.00 48.50 212 ILE A C 1
ATOM 1732 O O . ILE A 1 212 ? 20.329 4.752 -44.269 1.00 48.50 212 ILE A O 1
ATOM 1736 N N . ASN A 1 213 ? 20.970 6.451 -42.976 1.00 46.22 213 ASN A N 1
ATOM 1737 C CA . ASN A 1 213 ? 22.384 6.381 -43.350 1.00 46.22 213 ASN A CA 1
ATOM 1738 C C . ASN A 1 213 ? 23.174 5.415 -42.453 1.00 46.22 213 ASN A C 1
ATOM 1740 O O . ASN A 1 213 ? 23.581 5.806 -41.365 1.00 46.22 213 ASN A O 1
ATOM 1744 N N . TYR A 1 214 ? 23.377 4.182 -42.939 1.00 45.44 214 TYR A N 1
ATOM 1745 C CA . TYR A 1 214 ? 24.445 3.175 -42.718 1.00 45.44 214 TYR A CA 1
ATOM 1746 C C . TYR A 1 214 ? 25.434 3.259 -41.523 1.00 45.44 214 TYR A C 1
ATOM 1748 O O . TYR A 1 214 ? 26.530 2.703 -41.594 1.00 45.44 214 TYR A O 1
ATOM 1756 N N . LYS A 1 215 ? 25.104 3.889 -40.398 1.00 52.25 215 LYS A N 1
ATOM 1757 C CA . LYS A 1 215 ? 25.910 3.866 -39.173 1.00 52.25 215 LYS A CA 1
ATOM 1758 C C . LYS A 1 215 ? 25.131 3.152 -38.081 1.00 52.25 215 LYS A C 1
ATOM 1760 O O . LYS A 1 215 ? 23.966 3.453 -37.847 1.00 52.25 215 LYS A O 1
ATOM 1765 N N . ASN A 1 216 ? 25.801 2.204 -37.427 1.00 58.84 216 ASN A N 1
ATOM 1766 C CA . ASN A 1 216 ? 25.297 1.567 -36.214 1.00 58.84 216 ASN A CA 1
ATOM 1767 C C . ASN A 1 216 ? 24.871 2.645 -35.215 1.00 58.84 216 ASN A C 1
ATOM 1769 O O . ASN A 1 216 ? 25.604 3.619 -35.021 1.00 58.84 216 ASN A O 1
ATOM 1773 N N . ILE A 1 217 ? 23.726 2.455 -34.567 1.00 60.56 217 ILE A N 1
ATOM 1774 C CA . ILE A 1 217 ? 23.345 3.290 -33.428 1.00 60.56 217 ILE A CA 1
ATOM 1775 C C . ILE A 1 217 ? 24.384 3.032 -32.330 1.00 60.56 217 ILE A C 1
ATOM 1777 O O . ILE A 1 217 ? 24.591 1.879 -31.944 1.00 60.56 217 ILE A O 1
ATOM 1781 N N . ASN A 1 218 ? 25.089 4.081 -31.895 1.00 63.38 218 ASN A N 1
ATOM 1782 C CA . ASN A 1 218 ? 26.100 3.973 -30.845 1.00 63.38 218 ASN A CA 1
ATOM 1783 C C . ASN A 1 218 ? 25.408 3.957 -29.476 1.00 63.38 218 ASN A C 1
ATOM 1785 O O . ASN A 1 218 ? 24.735 4.923 -29.118 1.00 63.38 218 ASN A O 1
ATOM 1789 N N . TYR A 1 219 ? 25.597 2.883 -28.707 1.00 61.56 219 TYR A N 1
ATOM 1790 C CA . TYR A 1 219 ? 25.069 2.753 -27.344 1.00 61.56 219 TYR A CA 1
ATOM 1791 C C . TYR A 1 219 ? 25.590 3.834 -26.398 1.00 61.56 219 TYR A C 1
ATOM 1793 O O . TYR A 1 219 ? 24.863 4.242 -25.494 1.00 61.56 219 TYR A O 1
ATOM 1801 N N . GLU A 1 220 ? 26.815 4.324 -26.620 1.00 62.22 220 GLU A N 1
ATOM 1802 C CA . GLU A 1 220 ? 27.394 5.406 -25.816 1.00 62.22 220 GLU A CA 1
ATOM 1803 C C . GLU A 1 220 ? 26.538 6.670 -25.895 1.00 62.22 220 GLU A C 1
ATOM 1805 O O . GLU A 1 220 ? 26.368 7.350 -24.888 1.00 62.22 220 GLU A O 1
ATOM 1810 N N . ASN A 1 221 ? 25.912 6.931 -27.049 1.00 64.94 221 ASN A N 1
ATOM 1811 C CA . ASN A 1 221 ? 25.048 8.092 -27.217 1.00 64.94 221 ASN A CA 1
ATOM 1812 C C . ASN A 1 221 ? 23.799 7.983 -26.335 1.00 64.94 221 ASN A C 1
ATOM 1814 O O . ASN A 1 221 ? 23.440 8.971 -25.705 1.00 64.94 221 ASN A O 1
ATOM 1818 N N . LEU A 1 222 ? 23.185 6.797 -26.220 1.00 64.50 222 LEU A N 1
ATOM 1819 C CA . LEU A 1 222 ? 22.014 6.601 -25.356 1.00 64.50 222 LEU A CA 1
ATOM 1820 C C . LEU A 1 222 ? 22.352 6.591 -23.866 1.00 64.50 222 LEU A C 1
ATOM 1822 O O . LEU A 1 222 ? 21.618 7.168 -23.071 1.00 64.50 222 LEU A O 1
ATOM 1826 N N . ALA A 1 223 ? 23.455 5.951 -23.478 1.00 66.94 223 ALA A N 1
ATOM 1827 C CA . ALA A 1 223 ? 23.900 5.954 -22.086 1.00 66.94 223 ALA A CA 1
ATOM 1828 C C . ALA A 1 223 ? 24.301 7.365 -21.617 1.00 66.94 223 ALA A C 1
ATOM 1830 O O . ALA A 1 223 ? 24.150 7.689 -20.439 1.00 66.94 223 ALA A O 1
ATOM 1831 N N . SER A 1 224 ? 24.767 8.210 -22.545 1.00 70.44 224 SER A N 1
ATOM 1832 C CA . SER A 1 224 ? 25.085 9.620 -22.302 1.00 70.44 224 SER A CA 1
ATOM 1833 C C . SER A 1 224 ? 23.870 10.553 -22.291 1.00 70.44 224 SER A C 1
ATOM 1835 O O . SER A 1 224 ? 24.033 11.739 -22.000 1.00 70.44 224 SER A O 1
ATOM 1837 N N . LEU A 1 225 ? 22.662 10.053 -22.594 1.00 74.56 225 LEU A N 1
ATOM 1838 C CA . LEU A 1 225 ? 21.470 10.897 -22.617 1.00 74.56 225 LEU A CA 1
ATOM 1839 C C . LEU A 1 225 ? 21.173 11.459 -21.217 1.00 74.56 225 LEU A C 1
ATOM 1841 O O . LEU A 1 225 ? 21.167 10.708 -20.228 1.00 74.56 225 LEU A O 1
ATOM 1845 N N . PRO A 1 226 ? 20.858 12.763 -21.116 1.00 81.06 226 PRO A N 1
ATOM 1846 C CA . PRO A 1 226 ? 20.374 13.371 -19.881 1.00 81.06 226 PRO A CA 1
ATOM 1847 C C . PRO A 1 226 ? 19.184 12.616 -19.275 1.00 81.06 226 PRO A C 1
ATOM 1849 O O . PRO A 1 226 ? 19.071 12.515 -18.054 1.00 81.06 226 PRO A O 1
ATOM 1852 N N . GLU A 1 227 ? 18.322 12.044 -20.115 1.00 81.44 227 GLU A N 1
ATOM 1853 C CA . GLU A 1 227 ? 17.141 11.265 -19.754 1.00 81.44 227 GLU A CA 1
ATOM 1854 C C . GLU A 1 227 ? 17.509 9.974 -19.023 1.00 81.44 227 GLU A C 1
ATOM 1856 O O . GLU A 1 227 ? 16.891 9.658 -18.011 1.00 81.44 227 GLU A O 1
ATOM 1861 N N . HIS A 1 228 ? 18.547 9.261 -19.471 1.00 80.75 228 HIS A N 1
ATOM 1862 C CA . HIS A 1 228 ? 19.019 8.043 -18.809 1.00 80.75 228 HIS A CA 1
ATOM 1863 C C . HIS A 1 228 ? 19.540 8.350 -17.395 1.00 80.75 228 HIS A C 1
ATOM 1865 O O . HIS A 1 228 ? 19.164 7.697 -16.420 1.00 80.75 228 HIS A O 1
ATOM 1871 N N . THR A 1 229 ? 20.342 9.411 -17.261 1.00 84.94 229 THR A N 1
ATOM 1872 C CA . THR A 1 229 ? 20.839 9.878 -15.954 1.00 84.94 229 THR A CA 1
ATOM 1873 C C . THR A 1 229 ? 19.694 10.367 -15.060 1.00 84.94 229 THR A C 1
ATOM 1875 O O . THR A 1 229 ? 19.644 10.070 -13.865 1.00 84.94 229 THR A O 1
ATOM 1878 N N . SER A 1 230 ? 18.733 11.088 -15.638 1.00 88.19 230 SER A N 1
ATOM 1879 C CA . SER A 1 230 ? 17.551 11.582 -14.927 1.00 88.19 230 SER A CA 1
ATOM 1880 C C . SER A 1 230 ? 16.661 10.445 -14.437 1.00 88.19 230 SER A C 1
ATOM 1882 O O . SER A 1 230 ? 16.157 10.526 -13.317 1.00 88.19 230 SER A O 1
ATOM 1884 N N . LEU A 1 231 ? 16.504 9.381 -15.230 1.00 89.38 231 LEU A N 1
ATOM 1885 C CA . LEU A 1 231 ? 15.756 8.186 -14.851 1.00 89.38 231 LEU A CA 1
ATOM 1886 C C . LEU A 1 231 ? 16.398 7.510 -13.640 1.00 89.38 231 LEU A C 1
ATOM 1888 O O . LEU A 1 231 ? 15.713 7.276 -12.651 1.00 89.38 231 LEU A O 1
ATOM 1892 N N . MET A 1 232 ? 17.715 7.287 -13.680 1.00 87.75 232 MET A N 1
ATOM 1893 C CA . MET A 1 232 ? 18.462 6.679 -12.574 1.00 87.75 232 MET A CA 1
ATOM 1894 C C . MET A 1 232 ? 18.365 7.515 -11.288 1.00 87.75 232 MET A C 1
ATOM 1896 O O . MET A 1 232 ? 18.135 6.981 -10.202 1.00 87.75 232 MET A O 1
ATOM 1900 N N . ASN A 1 233 ? 18.472 8.842 -11.401 1.00 90.50 233 ASN A N 1
ATOM 1901 C CA . ASN A 1 233 ? 18.309 9.743 -10.261 1.00 90.50 233 ASN A CA 1
ATOM 1902 C C . ASN A 1 233 ? 16.883 9.698 -9.693 1.00 90.50 233 ASN A C 1
ATOM 1904 O O . ASN A 1 233 ? 16.708 9.609 -8.476 1.00 90.50 233 ASN A O 1
ATOM 1908 N N . CYS A 1 234 ? 15.862 9.726 -10.555 1.00 91.44 234 CYS A N 1
ATOM 1909 C CA . CYS A 1 234 ? 14.469 9.619 -10.123 1.00 91.44 234 CYS A CA 1
ATOM 1910 C C . CYS A 1 234 ? 14.184 8.253 -9.489 1.00 91.44 234 CYS A C 1
ATOM 1912 O O . CYS A 1 234 ? 13.493 8.211 -8.478 1.00 91.44 234 CYS A O 1
ATOM 1914 N N . GLU A 1 235 ? 14.764 7.166 -10.009 1.00 91.69 235 GLU A N 1
ATOM 1915 C CA . GLU A 1 235 ? 14.656 5.814 -9.449 1.00 91.69 235 GLU A CA 1
ATOM 1916 C C . GLU A 1 235 ? 15.215 5.745 -8.015 1.00 91.69 235 GLU A C 1
ATOM 1918 O O . GLU A 1 235 ? 14.611 5.145 -7.125 1.00 91.69 235 GLU A O 1
ATOM 1923 N N . ILE A 1 236 ? 16.354 6.391 -7.752 1.00 92.25 236 ILE A N 1
ATOM 1924 C CA . ILE A 1 236 ? 16.927 6.462 -6.400 1.00 92.25 236 ILE A CA 1
ATOM 1925 C C . ILE A 1 236 ? 16.012 7.260 -5.463 1.00 92.25 236 ILE A C 1
ATOM 1927 O O . ILE A 1 236 ? 15.790 6.849 -4.322 1.00 92.25 236 ILE A O 1
ATOM 1931 N N . LEU A 1 237 ? 15.485 8.395 -5.929 1.00 93.81 237 LEU A N 1
ATOM 1932 C CA . LEU A 1 237 ? 14.607 9.253 -5.132 1.00 93.81 237 LEU A CA 1
ATOM 1933 C C . LEU A 1 237 ? 13.286 8.556 -4.796 1.00 93.81 237 LEU A C 1
ATOM 1935 O O . LEU A 1 237 ? 12.915 8.504 -3.626 1.00 93.81 237 LEU A O 1
ATOM 1939 N N . ILE A 1 238 ? 12.621 7.949 -5.781 1.00 93.25 238 ILE A N 1
ATOM 1940 C CA . ILE A 1 238 ? 11.344 7.259 -5.564 1.00 93.25 238 ILE A CA 1
ATOM 1941 C C . ILE A 1 238 ? 11.508 6.057 -4.622 1.00 93.25 238 ILE A C 1
ATOM 1943 O O . ILE A 1 238 ? 10.665 5.844 -3.757 1.00 93.25 238 ILE A O 1
ATOM 1947 N N . LYS A 1 239 ? 12.629 5.317 -4.690 1.00 93.31 239 LYS A N 1
ATOM 1948 C CA . LYS A 1 239 ? 12.932 4.233 -3.734 1.00 93.31 239 LYS A CA 1
ATOM 1949 C C . LYS A 1 239 ? 13.026 4.747 -2.301 1.00 93.31 239 LYS A C 1
ATOM 1951 O O . LYS A 1 239 ? 12.481 4.122 -1.395 1.00 93.31 239 LYS A O 1
ATOM 1956 N N . LYS A 1 240 ? 13.700 5.882 -2.087 1.00 93.50 240 LYS A N 1
ATOM 1957 C CA . LYS A 1 240 ? 13.784 6.511 -0.759 1.00 93.50 240 LYS A CA 1
ATOM 1958 C C . LYS A 1 240 ? 12.402 6.924 -0.259 1.00 93.50 240 LYS A C 1
ATOM 1960 O O . LYS A 1 240 ? 12.060 6.605 0.873 1.00 93.50 240 LYS A O 1
ATOM 1965 N N . LYS A 1 241 ? 11.591 7.533 -1.124 1.00 92.81 241 LYS A N 1
ATOM 1966 C CA . LYS A 1 241 ? 10.236 7.971 -0.779 1.00 92.81 241 LYS A CA 1
ATOM 1967 C C . LYS A 1 241 ? 9.288 6.812 -0.472 1.00 92.81 241 LYS A C 1
ATOM 1969 O O . LYS A 1 241 ? 8.580 6.876 0.523 1.00 92.81 241 LYS A O 1
ATOM 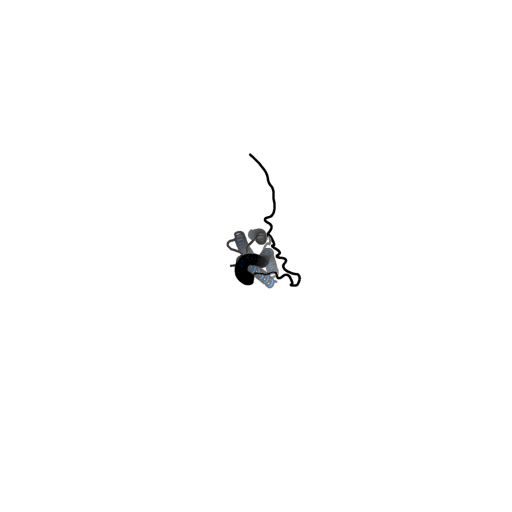1974 N N . PHE A 1 242 ? 9.358 5.697 -1.203 1.00 91.50 242 PHE A N 1
ATOM 1975 C CA . PHE A 1 242 ? 8.627 4.479 -0.825 1.00 91.50 242 PHE A CA 1
ATOM 1976 C C . PHE A 1 242 ? 9.069 3.920 0.535 1.00 91.50 242 PHE A C 1
ATOM 1978 O O . PHE A 1 242 ? 8.234 3.440 1.296 1.00 91.50 242 PHE A O 1
ATOM 1985 N N . ILE A 1 243 ? 10.361 3.986 0.874 1.00 90.19 243 ILE A N 1
ATOM 1986 C CA . ILE A 1 243 ? 10.845 3.566 2.199 1.00 90.19 243 ILE A CA 1
ATOM 1987 C C . ILE A 1 243 ? 10.308 4.490 3.299 1.00 90.19 243 ILE A C 1
ATOM 1989 O O . ILE A 1 243 ? 9.931 3.997 4.360 1.00 90.19 243 ILE A O 1
ATOM 1993 N N . GLU A 1 244 ? 10.281 5.803 3.062 1.00 91.25 244 GLU A N 1
ATOM 1994 C CA . GLU A 1 244 ? 9.683 6.786 3.977 1.00 91.25 244 GLU A CA 1
ATOM 1995 C C . GLU A 1 244 ? 8.189 6.500 4.178 1.00 91.25 244 GLU A C 1
ATOM 1997 O O . GLU A 1 244 ? 7.742 6.369 5.315 1.00 91.25 244 GLU A O 1
ATOM 2002 N N . LEU A 1 245 ? 7.454 6.274 3.088 1.00 88.69 245 LEU A N 1
ATOM 2003 C CA . LEU A 1 245 ? 6.018 5.993 3.100 1.00 88.69 245 LEU A CA 1
ATOM 2004 C C . LEU A 1 245 ? 5.679 4.728 3.895 1.00 88.69 245 LEU A C 1
ATOM 2006 O O . LEU A 1 245 ? 4.752 4.715 4.698 1.00 88.69 245 LEU A O 1
ATOM 2010 N N . LEU A 1 246 ? 6.465 3.664 3.720 1.00 85.25 246 LEU A N 1
ATOM 2011 C CA . LEU A 1 246 ? 6.275 2.405 4.447 1.00 85.25 246 LEU A CA 1
ATOM 2012 C C . LEU A 1 246 ? 6.623 2.499 5.943 1.00 85.25 246 LEU A C 1
ATOM 2014 O O . LEU A 1 246 ? 6.307 1.578 6.696 1.00 85.25 246 LEU A O 1
ATOM 2018 N N . ARG A 1 247 ? 7.300 3.568 6.375 1.00 85.56 247 ARG A N 1
ATOM 2019 C CA . ARG A 1 247 ? 7.622 3.833 7.786 1.00 85.56 247 ARG A CA 1
ATOM 2020 C C . ARG A 1 247 ? 6.650 4.806 8.446 1.00 85.56 247 ARG A C 1
ATOM 2022 O O . ARG A 1 247 ? 6.685 4.931 9.666 1.00 85.56 247 ARG A O 1
ATOM 2029 N N . GLU A 1 248 ? 5.819 5.491 7.669 1.00 82.88 248 GLU A N 1
ATOM 2030 C CA . GLU A 1 248 ? 4.902 6.504 8.174 1.00 82.88 248 GLU A CA 1
ATOM 2031 C C . GLU A 1 248 ? 3.770 5.878 9.007 1.00 82.88 248 GLU A C 1
ATOM 2033 O O . GLU A 1 248 ? 3.164 4.859 8.651 1.00 82.88 248 GLU A O 1
ATOM 2038 N N . GLU A 1 249 ? 3.460 6.497 10.145 1.00 70.75 249 GLU A N 1
ATOM 2039 C CA . GLU A 1 249 ? 2.307 6.116 10.952 1.00 70.75 249 GLU A CA 1
ATOM 2040 C C . GLU A 1 249 ? 1.047 6.788 10.410 1.00 70.75 249 GLU A C 1
ATOM 2042 O O . GLU A 1 249 ? 0.838 7.985 10.573 1.00 70.75 249 GLU A O 1
ATOM 2047 N N . ARG A 1 250 ? 0.189 5.991 9.767 1.00 74.12 250 ARG A N 1
ATOM 2048 C CA . ARG A 1 250 ? -1.125 6.428 9.287 1.00 74.12 250 ARG A CA 1
ATOM 2049 C C . ARG A 1 250 ? -2.242 5.837 10.127 1.00 74.12 250 ARG A C 1
ATOM 2051 O O . ARG A 1 250 ? -2.198 4.659 10.490 1.00 74.12 250 ARG A O 1
ATOM 2058 N N . THR A 1 251 ? -3.242 6.663 10.401 1.00 63.75 251 THR A N 1
ATOM 2059 C CA . THR A 1 251 ? -4.531 6.255 10.955 1.00 63.75 251 THR A CA 1
ATOM 2060 C C . THR A 1 251 ? -5.473 5.942 9.800 1.00 63.75 251 THR A C 1
ATOM 2062 O O . THR A 1 251 ? -5.806 6.821 9.010 1.00 63.75 251 THR A O 1
ATOM 2065 N N . PHE A 1 252 ? -5.897 4.684 9.689 1.00 66.88 252 PHE A N 1
ATOM 2066 C CA . PHE A 1 252 ? -6.921 4.269 8.734 1.00 66.88 252 PHE A CA 1
ATOM 2067 C C . PHE A 1 252 ? -8.257 4.354 9.466 1.00 66.88 252 PHE A C 1
ATOM 2069 O O . PHE A 1 252 ? -8.709 3.383 10.070 1.00 66.88 252 PHE A O 1
ATOM 2076 N N . MET A 1 253 ? -8.822 5.561 9.518 1.00 49.50 253 MET A N 1
ATOM 2077 C CA . MET A 1 253 ? -10.170 5.751 10.049 1.00 49.50 253 MET A CA 1
ATOM 2078 C C . MET A 1 253 ? -11.186 5.299 9.003 1.00 49.50 253 MET A C 1
ATOM 2080 O O . MET A 1 253 ? -11.002 5.528 7.808 1.00 49.50 253 MET A O 1
ATOM 2084 N N . TYR A 1 254 ? -12.228 4.624 9.474 1.00 41.62 254 TYR A N 1
ATOM 2085 C CA . TYR A 1 254 ? -13.400 4.287 8.678 1.00 41.62 254 TYR A CA 1
ATOM 2086 C C . TYR A 1 254 ? -14.166 5.584 8.378 1.00 41.62 254 TYR A C 1
ATOM 2088 O O . TYR A 1 254 ? -14.528 6.285 9.323 1.00 41.62 254 TYR A O 1
ATOM 2096 N N . ASP A 1 255 ? -14.410 5.877 7.100 1.00 38.31 255 ASP A N 1
ATOM 2097 C CA . ASP A 1 255 ? -15.540 6.713 6.670 1.00 38.31 255 ASP A CA 1
ATOM 2098 C C . ASP A 1 255 ? -16.720 5.795 6.310 1.00 38.31 255 ASP A C 1
ATOM 2100 O O . ASP A 1 255 ? -16.483 4.761 5.635 1.00 38.31 255 ASP A O 1
#

Foldseek 3Di:
DDDDDDDDDPDPDPDDDDDDPDDDDDPPDPPVVVVVVVVVVVVVVVVCVVVVVVVVVVVVVVVVVVVVVVVVVVVVVVVVVVVVVVVVVVVVVVVVVLVVVQVVVLVVLLVQLVVLLVLLLVLLVCLLVLLVVLLVQLLVCVVPVDDPVVNVVSLVVNVVSLVSLVVSLVSNLVSDDPVDPLSVVLSVLSVVLSVLSVVLSVVSVCLSPVCPDDDRDDVVVSCPDPSVVVSVVSSVVSVVSSVVVSPDDDGPDDD

Secondary structure (DSSP, 8-state):
--------------------S-S-------HHHHHHHHHHHHHHHHHHHHHHHHHHHHHHHHHHHHHHHHHHHHHHHHHHHHHHHHHHHHHHHHHHHHHHHHHHHHHHHHHHHHHHHHHHHHHHHHHHHHHHHHHHHHHHHHHHS--HHHHHHHHHHHHHHHHHHHHHHHHHHHHS-TT-HHHHHHHHHHHHHHHHHHHHHHHHHHHHHH--SS-PPPHHHHHT-HHHHHHHHHHHHHHHHHHHHTT--------

Organism: NCBI:txid280147

pLDDT: mean 79.59, std 17.38, range [31.67, 95.56]

Radius of gyration: 57.9 Å; chains: 1; bounding box: 91×48×167 Å

Sequence (255 aa):
MQDKNKDLNSFQTLVLDIGDIKTPLEFKIDQTTDWWALSLTLLVTVIVSIVSAYVTILLVTRSNNNLIKNQNFQNEKQLSKQEEFINKQIISQESQKESELNAHYKQLWMEKLRDEGAQFLHNTSIFSMQVFNNITFFNSFKRSGKGEENVNKHYDQLNQTIKQLEISQIKIQLSLNSNNELDNEIIELMAKIIIIVKSLSSQAYEELTNKINYKNINYENLASLPEHTSLMNCEILIKKKFIELLREERTFMYD